Protein AF-A0A7S2I2Z9-F1 (afdb_monomer_lite)

Sequence (214 aa):
EVLGYEVVVSGSGDSSTTGLYATAGCKNPEAFAHKDLAGPNCSADPDFVHHVALEVWGDRKVAALKERFSSMHQIIPHNLGDIGYYGREGLYVFKKQADMAFANGVLLDFYRGYNASTHAPDVYFDNRSAIDSARLKPCNQTVLRSDQAGYVAVSGDWGGVEDSAAGTLTGRCWGGHWWLAPACRHSLERCIPVLTGGQGWYLPEIMQKAAAFH

Radius of gyration: 21.91 Å; chains: 1; bounding box: 54×39×55 Å

Foldseek 3Di:
DDDPDPDDPPDDDPDPQLLQLLQQAFPQSNQCVPPPDPRRHGDPDPPHPRNDDDDDDDDVVVVVLCVVCVVVVPRHDDCPDDPPDDDDDDDDDDPQLQVVCVVVVQHPVDLLSVQVVVHLSLVSADACVVDDCVPADFLVQACQQPACPVLCVQQVDPVQWDADPVRGIGGDDDPRGDGDQPVCPVPSSSDHDDDDDDRQVCNSVVNSSSSVRD

Organism: NCBI:txid1333877

pLDDT: mean 79.44, std 13.24, range [36.25, 96.44]

Structure (mmCIF, N/CA/C/O backbone):
data_AF-A0A7S2I2Z9-F1
#
_entry.id   AF-A0A7S2I2Z9-F1
#
loop_
_atom_site.group_PDB
_atom_site.id
_atom_site.type_symbol
_atom_site.label_atom_id
_atom_site.label_alt_id
_atom_site.label_comp_id
_atom_site.label_asym_id
_atom_site.label_entity_id
_atom_site.label_seq_id
_atom_site.pdbx_PDB_ins_code
_atom_site.Cartn_x
_atom_site.Cartn_y
_atom_site.Cartn_z
_atom_site.occupancy
_atom_site.B_iso_or_equiv
_atom_site.auth_seq_id
_atom_site.auth_comp_id
_atom_site.auth_asym_id
_atom_site.auth_atom_id
_atom_site.pdbx_PDB_model_num
ATOM 1 N N . GLU A 1 1 ? 1.341 -19.150 -22.784 1.00 41.94 1 GLU A N 1
ATOM 2 C CA . GLU A 1 1 ? 0.793 -18.541 -24.009 1.00 41.94 1 GLU A CA 1
ATOM 3 C C . GLU A 1 1 ? 1.830 -18.733 -25.104 1.00 41.94 1 GLU A C 1
ATOM 5 O O . GLU A 1 1 ? 2.977 -18.360 -24.897 1.00 41.94 1 GLU A O 1
ATOM 10 N N . VAL A 1 2 ? 1.497 -19.464 -26.169 1.00 36.25 2 VAL A N 1
ATOM 11 C CA . VAL A 1 2 ? 2.446 -19.760 -27.254 1.00 36.25 2 VAL A CA 1
ATOM 12 C C . VAL A 1 2 ? 2.248 -18.683 -28.312 1.00 36.25 2 VAL A C 1
ATOM 14 O O . VAL A 1 2 ? 1.300 -18.747 -29.090 1.00 36.25 2 VAL A O 1
ATOM 17 N N . LEU A 1 3 ? 3.098 -17.658 -28.296 1.00 48.03 3 LEU A N 1
ATOM 18 C CA . LEU A 1 3 ? 3.172 -16.681 -29.381 1.00 48.03 3 LEU A CA 1
ATOM 19 C C . LEU A 1 3 ? 3.659 -17.428 -30.635 1.00 48.03 3 LEU A C 1
ATOM 21 O O . LEU A 1 3 ? 4.682 -18.102 -30.583 1.00 48.03 3 LEU A O 1
ATOM 25 N N . GLY A 1 4 ? 2.897 -17.372 -31.729 1.00 41.22 4 GLY A N 1
ATOM 26 C CA . GLY A 1 4 ? 3.048 -18.213 -32.930 1.00 41.22 4 GLY A CA 1
ATOM 27 C C . GLY A 1 4 ? 4.268 -17.939 -33.825 1.00 41.22 4 GLY A C 1
ATOM 28 O O . GLY A 1 4 ? 4.160 -18.075 -35.039 1.00 41.22 4 GLY A O 1
ATOM 29 N N . TYR A 1 5 ? 5.409 -17.562 -33.249 1.00 54.62 5 TYR A N 1
ATOM 30 C CA . TYR A 1 5 ? 6.687 -17.330 -33.931 1.00 54.62 5 TYR A CA 1
ATOM 31 C C . TYR A 1 5 ? 7.810 -18.065 -33.172 1.00 54.62 5 TYR A C 1
ATOM 33 O O . TYR A 1 5 ? 7.621 -18.423 -32.010 1.00 54.62 5 TYR A O 1
ATOM 41 N N . GLU A 1 6 ? 8.974 -18.305 -33.791 1.00 57.22 6 GLU A N 1
ATOM 42 C CA . GLU A 1 6 ? 10.165 -18.800 -33.072 1.00 57.22 6 GLU A CA 1
ATOM 43 C C . GLU A 1 6 ? 10.635 -17.741 -32.061 1.00 57.22 6 GLU A C 1
ATOM 45 O O . GLU A 1 6 ? 11.457 -16.876 -32.355 1.00 57.22 6 GLU A O 1
ATOM 50 N N . VAL A 1 7 ? 10.063 -17.770 -30.856 1.00 61.25 7 VAL A N 1
ATOM 51 C CA . VAL A 1 7 ? 10.462 -16.892 -29.758 1.00 61.25 7 VAL A CA 1
ATOM 52 C C . VAL A 1 7 ? 11.668 -17.510 -29.066 1.00 61.25 7 VAL A C 1
ATOM 54 O O . VAL A 1 7 ? 11.558 -18.533 -28.389 1.00 61.25 7 VAL A O 1
ATOM 57 N N . VAL A 1 8 ? 12.823 -16.864 -29.198 1.00 66.62 8 VAL A N 1
ATOM 58 C CA . VAL A 1 8 ? 14.003 -17.188 -28.397 1.00 66.62 8 VAL A CA 1
ATOM 59 C C . VAL A 1 8 ? 13.952 -16.356 -27.120 1.00 66.62 8 VAL A C 1
ATOM 61 O O . VAL A 1 8 ? 14.035 -15.129 -27.160 1.00 66.62 8 VAL A O 1
ATOM 64 N N . VAL A 1 9 ? 13.812 -17.020 -25.970 1.00 65.50 9 VAL A N 1
ATOM 65 C CA . VAL A 1 9 ? 13.914 -16.355 -24.665 1.00 65.50 9 VAL A CA 1
ATOM 66 C C . VAL A 1 9 ? 15.373 -15.975 -24.442 1.00 65.50 9 VAL A C 1
ATOM 68 O O . VAL A 1 9 ? 16.222 -16.820 -24.177 1.00 65.50 9 VAL A O 1
ATOM 71 N N . SER A 1 10 ? 15.661 -14.688 -24.580 1.00 65.62 10 SER A N 1
ATOM 72 C CA . SER A 1 10 ? 17.021 -14.143 -24.563 1.00 65.62 10 SER A CA 1
ATOM 73 C C . SER A 1 10 ? 17.451 -13.570 -23.204 1.00 65.62 10 SER A C 1
ATOM 75 O O . SER A 1 10 ? 18.541 -13.015 -23.109 1.00 65.62 10 SER A O 1
ATOM 77 N N . GLY A 1 11 ? 16.614 -13.660 -22.162 1.00 67.31 11 GLY A N 1
ATOM 78 C CA . GLY A 1 11 ? 16.952 -13.189 -20.814 1.00 67.31 11 GLY A CA 1
ATOM 79 C C . GLY A 1 11 ? 15.764 -13.110 -19.849 1.00 67.31 11 GLY A C 1
ATOM 80 O O . GLY A 1 11 ? 14.612 -13.278 -20.245 1.00 67.31 11 GLY A O 1
ATOM 81 N N . SER A 1 12 ? 16.069 -12.838 -18.580 1.00 62.28 12 SER A N 1
ATOM 82 C CA . SER A 1 12 ? 15.129 -12.531 -17.492 1.00 62.28 12 SER A CA 1
ATOM 83 C C . SER A 1 12 ? 15.600 -11.273 -16.756 1.00 62.28 12 SER A C 1
ATOM 85 O O . SER A 1 12 ? 16.789 -10.964 -16.806 1.00 62.28 12 SER A O 1
ATOM 87 N N . GLY A 1 13 ? 14.698 -10.566 -16.073 1.00 67.50 13 GLY A N 1
ATOM 88 C CA . GLY A 1 13 ? 15.042 -9.386 -15.277 1.00 67.50 13 GLY A CA 1
ATOM 89 C C . GLY A 1 13 ? 14.266 -9.319 -13.967 1.00 67.50 13 GLY A C 1
ATOM 90 O O . GLY A 1 13 ? 13.139 -9.810 -13.890 1.00 67.50 13 GLY A O 1
ATOM 91 N N . ASP A 1 14 ? 14.860 -8.686 -12.956 1.00 66.94 14 ASP A N 1
ATOM 92 C CA . ASP A 1 14 ? 14.316 -8.649 -11.586 1.00 66.94 14 ASP A CA 1
ATOM 93 C C . ASP A 1 14 ? 13.243 -7.567 -11.388 1.00 66.94 14 ASP A C 1
ATOM 95 O O . ASP A 1 14 ? 12.606 -7.454 -10.337 1.00 66.94 14 ASP A O 1
ATOM 99 N N . SER A 1 15 ? 13.018 -6.743 -12.411 1.00 67.94 15 SER A N 1
ATOM 100 C CA . SER A 1 15 ? 11.920 -5.793 -12.432 1.00 67.94 15 SER A CA 1
ATOM 101 C C . SER A 1 15 ? 11.459 -5.508 -13.853 1.00 67.94 15 SER A C 1
ATOM 103 O O . SER A 1 15 ? 12.218 -5.586 -14.815 1.00 67.94 15 SER A O 1
ATOM 105 N N . SER A 1 16 ? 10.251 -4.983 -13.956 1.00 70.25 16 SER A N 1
ATOM 106 C CA . SER A 1 16 ? 9.716 -4.426 -15.197 1.00 70.25 16 SER A CA 1
ATOM 107 C C . SER A 1 16 ? 10.556 -3.399 -15.905 1.00 70.25 16 SER A C 1
ATOM 109 O O . SER A 1 16 ? 10.512 -3.235 -17.122 1.00 70.25 16 SER A O 1
ATOM 111 N N . THR A 1 17 ? 11.290 -2.635 -15.109 1.00 72.81 17 THR A N 1
ATOM 112 C CA . THR A 1 17 ? 12.100 -1.566 -15.641 1.00 72.81 17 THR A CA 1
ATOM 113 C C . THR A 1 17 ? 13.241 -2.181 -16.455 1.00 72.81 17 THR A C 1
ATOM 115 O O . THR A 1 17 ? 13.599 -1.622 -17.486 1.00 72.81 17 THR A O 1
ATOM 118 N N . THR A 1 18 ? 13.708 -3.384 -16.093 1.00 78.62 18 THR A N 1
ATOM 119 C CA . THR A 1 18 ? 14.656 -4.167 -16.893 1.00 78.62 18 THR A CA 1
ATOM 120 C C . THR A 1 18 ? 14.079 -4.494 -18.271 1.00 78.62 18 THR A C 1
ATOM 122 O O . THR A 1 18 ? 14.737 -4.233 -19.273 1.00 78.62 18 THR A O 1
ATOM 125 N N . GLY A 1 19 ? 12.849 -5.016 -18.354 1.00 77.44 19 GLY A N 1
ATOM 126 C CA . GLY A 1 19 ? 12.211 -5.347 -19.639 1.00 77.44 19 GLY A CA 1
ATOM 127 C C . GLY A 1 19 ? 12.061 -4.126 -20.553 1.00 77.44 19 GLY A C 1
ATOM 128 O O . GLY A 1 19 ? 12.343 -4.188 -21.754 1.00 77.44 19 GLY A O 1
ATOM 129 N N . LEU A 1 20 ? 11.709 -2.982 -19.962 1.00 76.50 20 LEU A N 1
ATOM 130 C CA . LEU A 1 20 ? 11.657 -1.702 -20.662 1.00 76.50 20 LEU A CA 1
ATOM 131 C C . LEU A 1 20 ? 13.031 -1.289 -21.207 1.00 76.50 20 LEU A C 1
ATOM 133 O O . LEU A 1 20 ? 13.140 -0.965 -22.383 1.00 76.50 20 LEU A O 1
ATOM 137 N N . TYR A 1 21 ? 14.087 -1.318 -20.390 1.00 79.75 21 TYR A N 1
ATOM 138 C CA . TYR A 1 21 ? 15.431 -0.969 -20.858 1.00 79.75 21 TYR A CA 1
ATOM 139 C C . TYR A 1 21 ? 15.958 -1.979 -21.893 1.00 79.75 21 TYR A C 1
ATOM 141 O O . TYR A 1 21 ? 16.606 -1.586 -22.857 1.00 79.75 21 TYR A O 1
ATOM 149 N N . ALA A 1 22 ? 15.640 -3.266 -21.756 1.00 79.38 22 ALA A N 1
ATOM 150 C CA . ALA A 1 22 ? 16.057 -4.291 -22.710 1.00 79.38 22 ALA A CA 1
ATOM 151 C C . ALA A 1 22 ? 15.458 -4.042 -24.105 1.00 79.38 22 ALA A C 1
ATOM 153 O O . ALA A 1 22 ? 16.183 -4.056 -25.097 1.00 79.38 22 ALA A O 1
ATOM 154 N N . THR A 1 23 ? 14.155 -3.749 -24.176 1.00 78.88 23 THR A N 1
ATOM 155 C CA . THR A 1 23 ? 13.455 -3.438 -25.440 1.00 78.88 23 THR A CA 1
ATOM 156 C C . THR A 1 23 ? 13.775 -2.050 -25.992 1.00 78.88 23 THR A C 1
ATOM 158 O O . THR A 1 23 ? 13.723 -1.851 -27.199 1.00 78.88 23 THR A O 1
ATOM 161 N N . ALA A 1 24 ? 14.170 -1.100 -25.139 1.00 77.31 24 ALA A N 1
ATOM 162 C CA . ALA A 1 24 ? 14.666 0.213 -25.554 1.00 77.31 24 ALA A CA 1
ATOM 163 C C . ALA A 1 24 ? 16.111 0.184 -26.094 1.00 77.31 24 ALA A C 1
ATOM 165 O O . ALA A 1 24 ? 16.681 1.242 -26.362 1.00 77.31 24 ALA A O 1
ATOM 166 N N . GLY A 1 25 ? 16.722 -1.001 -26.219 1.00 78.12 25 GLY A N 1
ATOM 167 C CA . GLY A 1 25 ? 18.037 -1.154 -26.831 1.00 78.12 25 GLY A CA 1
ATOM 168 C C . GLY A 1 25 ? 19.225 -0.954 -25.893 1.00 78.12 25 GLY A C 1
ATOM 169 O O . GLY A 1 25 ? 20.332 -0.608 -26.314 1.00 78.12 25 GLY A O 1
ATOM 170 N N . CYS A 1 26 ? 19.009 -1.129 -24.593 1.00 80.19 26 CYS A N 1
ATOM 171 C CA . CYS A 1 26 ? 20.044 -0.945 -23.590 1.00 80.19 26 CYS A CA 1
ATOM 172 C C . CYS A 1 26 ? 20.847 -2.227 -23.390 1.00 80.19 26 CYS A C 1
ATOM 174 O O . CYS A 1 26 ? 20.287 -3.297 -23.160 1.00 80.19 26 CYS A O 1
ATOM 176 N N . LYS A 1 27 ? 22.179 -2.111 -23.446 1.00 79.50 27 LYS A N 1
ATOM 177 C CA . LYS A 1 27 ? 23.090 -3.263 -23.322 1.00 79.50 27 LYS A CA 1
ATOM 178 C C . LYS A 1 27 ? 23.175 -3.796 -21.892 1.00 79.50 27 LYS A C 1
ATOM 180 O O . LYS A 1 27 ? 23.443 -4.976 -21.706 1.00 79.50 27 LYS A O 1
ATOM 185 N N . ASN A 1 28 ? 22.917 -2.935 -20.902 1.00 79.69 28 ASN A N 1
ATOM 186 C CA . ASN A 1 28 ? 22.934 -3.273 -19.479 1.00 79.69 28 ASN A CA 1
ATOM 187 C C . ASN A 1 28 ? 21.596 -2.895 -18.826 1.00 79.69 28 ASN A C 1
ATOM 189 O O . ASN A 1 28 ? 21.541 -1.972 -18.007 1.00 79.69 28 ASN A O 1
ATOM 193 N N . PRO A 1 29 ? 20.497 -3.580 -19.174 1.00 78.12 29 PRO A N 1
ATOM 194 C CA . PRO A 1 29 ? 19.158 -3.158 -18.785 1.00 78.12 29 PRO A CA 1
ATOM 195 C C . PRO A 1 29 ? 18.886 -3.249 -17.282 1.00 78.12 29 PRO A C 1
ATOM 197 O O . PRO A 1 29 ? 17.923 -2.655 -16.836 1.00 78.12 29 PRO A O 1
ATOM 200 N N . GLU A 1 30 ? 19.719 -3.931 -16.496 1.00 79.25 30 GLU A N 1
ATOM 201 C CA . GLU A 1 30 ? 19.640 -4.007 -15.025 1.00 79.25 30 GLU A CA 1
ATOM 202 C C . GLU A 1 30 ? 20.272 -2.778 -14.331 1.00 79.25 30 GLU A C 1
ATOM 204 O O . GLU A 1 30 ? 19.959 -2.447 -13.187 1.00 79.25 30 GLU A O 1
ATOM 209 N N . ALA A 1 31 ? 21.146 -2.035 -15.022 1.00 78.06 31 ALA A N 1
ATOM 210 C CA . ALA A 1 31 ? 21.954 -0.984 -14.401 1.00 78.06 31 ALA A CA 1
ATOM 211 C C . ALA A 1 31 ? 21.154 0.253 -13.948 1.00 78.06 31 ALA A C 1
ATOM 213 O O . ALA A 1 31 ? 21.689 1.091 -13.229 1.00 78.06 31 ALA A O 1
ATOM 214 N N . PHE A 1 32 ? 19.865 0.375 -14.292 1.00 69.25 32 PHE A N 1
ATOM 215 C CA . PHE A 1 32 ? 19.010 1.436 -13.736 1.00 69.25 32 PHE A CA 1
ATOM 216 C C . PHE A 1 32 ? 18.786 1.287 -12.224 1.00 69.25 32 PHE A C 1
ATOM 218 O O . PHE A 1 32 ? 18.491 2.281 -11.558 1.00 69.25 32 PHE A O 1
ATOM 225 N N . ALA A 1 33 ? 18.880 0.064 -11.690 1.00 65.81 33 ALA A N 1
ATOM 226 C CA . ALA A 1 33 ? 18.675 -0.216 -10.273 1.00 65.81 33 ALA A CA 1
ATOM 227 C C . ALA A 1 33 ? 19.928 0.082 -9.431 1.00 65.81 33 ALA A C 1
ATOM 229 O O . ALA A 1 33 ? 19.843 0.182 -8.206 1.00 65.81 33 ALA A O 1
ATOM 230 N N . HIS A 1 34 ? 21.083 0.271 -10.079 1.00 60.72 34 HIS A N 1
ATOM 231 C CA . HIS A 1 34 ? 22.381 0.392 -9.428 1.00 60.72 34 HIS A CA 1
ATOM 232 C C . HIS A 1 34 ? 22.989 1.768 -9.691 1.00 60.72 34 HIS A C 1
ATOM 234 O O . HIS A 1 34 ? 23.440 2.068 -10.792 1.00 60.72 34 HIS A O 1
ATOM 240 N N . LYS A 1 35 ? 23.042 2.605 -8.650 1.00 57.53 35 LYS A N 1
ATOM 241 C CA . LYS A 1 35 ? 23.617 3.961 -8.730 1.00 57.53 35 LYS A CA 1
ATOM 242 C C . LYS A 1 35 ? 25.116 3.976 -9.053 1.00 57.53 35 LYS A C 1
ATOM 244 O O . LYS A 1 35 ? 25.618 5.007 -9.489 1.00 57.53 35 LYS A O 1
ATOM 249 N N . ASP A 1 36 ? 25.793 2.848 -8.854 1.00 63.84 36 ASP A N 1
ATOM 250 C CA . ASP A 1 36 ? 27.245 2.710 -8.995 1.00 63.84 36 ASP A CA 1
ATOM 251 C C . ASP A 1 36 ? 27.669 2.164 -10.367 1.00 63.84 36 ASP A C 1
ATOM 253 O O . ASP A 1 36 ? 28.858 2.118 -10.681 1.00 63.84 36 ASP A O 1
ATOM 257 N N . LEU A 1 37 ? 26.712 1.743 -11.199 1.00 62.03 37 LEU A N 1
ATOM 258 C CA . LEU A 1 37 ? 26.991 1.325 -12.566 1.00 62.03 37 LEU A CA 1
ATOM 259 C C . LEU A 1 37 ? 26.921 2.541 -13.492 1.00 62.03 37 LEU A C 1
ATOM 261 O O . LEU A 1 37 ? 26.052 3.404 -13.351 1.00 62.03 37 LEU A O 1
ATOM 265 N N . ALA A 1 38 ? 27.811 2.590 -14.491 1.00 61.75 38 ALA A N 1
ATOM 266 C CA . ALA A 1 38 ? 27.541 3.393 -15.678 1.00 61.75 38 ALA A CA 1
ATOM 267 C C . ALA A 1 38 ? 26.158 2.950 -16.165 1.00 61.75 38 ALA A C 1
ATOM 269 O O . ALA A 1 38 ? 25.952 1.747 -16.321 1.00 61.75 38 ALA A O 1
ATOM 270 N N . GLY A 1 39 ? 25.209 3.890 -16.250 1.00 68.25 39 GLY A N 1
ATOM 271 C CA . GLY A 1 39 ? 23.780 3.605 -16.402 1.00 68.25 39 GLY A CA 1
ATOM 272 C C . GLY A 1 39 ? 23.445 2.672 -17.576 1.00 68.25 39 GLY A C 1
ATOM 273 O O . GLY A 1 39 ? 24.329 2.206 -18.284 1.00 68.25 39 GLY A O 1
ATOM 274 N N . PRO A 1 40 ? 22.163 2.416 -17.860 1.00 71.00 40 PRO A N 1
ATOM 275 C CA . PRO A 1 40 ? 21.727 1.282 -18.688 1.00 71.00 40 PRO A CA 1
ATOM 276 C C . PRO A 1 40 ? 22.331 1.172 -20.107 1.00 71.00 40 PRO A C 1
ATOM 278 O O . PRO A 1 40 ? 22.262 0.104 -20.712 1.00 71.00 40 PRO A O 1
ATOM 281 N N . ASN A 1 41 ? 23.001 2.220 -20.602 1.00 77.94 41 ASN A N 1
ATOM 282 C CA . ASN A 1 41 ? 23.780 2.237 -21.840 1.00 77.94 41 ASN A CA 1
ATOM 283 C C . ASN A 1 41 ? 22.917 1.878 -23.052 1.00 77.94 41 ASN A C 1
ATOM 285 O O . ASN A 1 41 ? 23.098 0.851 -23.709 1.00 77.94 41 ASN A O 1
ATOM 289 N N . CYS A 1 42 ? 21.927 2.736 -23.270 1.00 75.56 42 CYS A N 1
ATOM 290 C CA . CYS A 1 42 ? 20.964 2.652 -24.354 1.00 75.56 42 CYS A CA 1
ATOM 291 C C . CYS A 1 42 ? 21.529 3.325 -25.600 1.00 75.56 42 CYS A C 1
ATOM 293 O O . CYS A 1 42 ?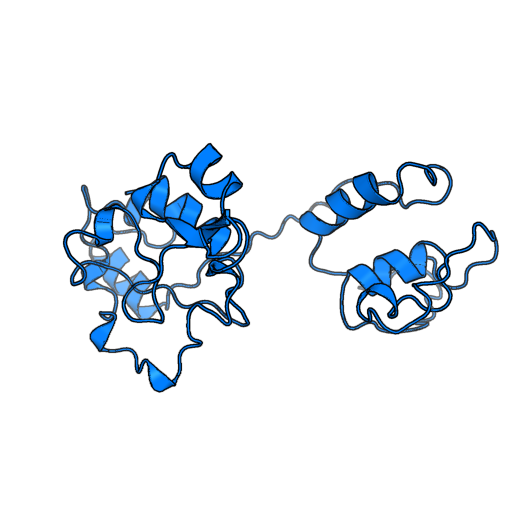 22.020 4.454 -25.522 1.00 75.56 42 CYS A O 1
ATOM 295 N N . SER A 1 43 ? 21.454 2.642 -26.738 1.00 70.38 43 SER A N 1
ATOM 296 C CA . SER A 1 43 ? 21.784 3.207 -28.048 1.00 70.38 43 SER A CA 1
ATOM 297 C C . SER A 1 43 ? 20.520 3.386 -28.891 1.00 70.38 43 SER A C 1
ATOM 299 O O . SER A 1 43 ? 19.466 2.872 -28.545 1.00 70.38 43 SER A O 1
ATOM 301 N N . ALA A 1 44 ? 20.616 4.121 -30.000 1.00 68.00 44 ALA A N 1
ATOM 302 C CA . ALA A 1 44 ? 19.572 4.193 -31.034 1.00 68.00 44 ALA A CA 1
ATOM 303 C C . ALA A 1 44 ? 19.842 3.199 -32.188 1.00 68.00 44 ALA A C 1
ATOM 305 O O . ALA A 1 44 ? 19.483 3.447 -33.333 1.00 68.00 44 ALA A O 1
ATOM 306 N N . ASP A 1 45 ? 20.574 2.127 -31.890 1.00 70.31 45 ASP A N 1
ATOM 307 C CA . ASP A 1 45 ? 21.086 1.147 -32.849 1.00 70.31 45 ASP A CA 1
ATOM 308 C C . ASP A 1 45 ? 19.965 0.209 -33.334 1.00 70.31 45 ASP A C 1
ATOM 310 O O . ASP A 1 45 ? 19.416 -0.511 -32.523 1.00 70.31 45 ASP A O 1
ATOM 314 N N . PRO A 1 46 ? 19.586 0.167 -34.616 1.00 61.69 46 PRO A N 1
ATOM 315 C CA . PRO A 1 46 ? 18.433 -0.621 -35.060 1.00 61.69 46 PRO A CA 1
ATOM 316 C C . PRO A 1 46 ? 18.568 -2.148 -34.870 1.00 61.69 46 PRO A C 1
ATOM 318 O O . PRO A 1 46 ? 17.550 -2.837 -34.915 1.00 61.69 46 PRO A O 1
ATOM 321 N N . ASP A 1 47 ? 19.771 -2.683 -34.624 1.00 66.69 47 ASP A N 1
ATOM 322 C CA . ASP A 1 47 ? 20.040 -4.129 -34.552 1.00 66.69 47 ASP A CA 1
ATOM 323 C C . ASP A 1 47 ? 19.912 -4.708 -33.124 1.00 66.69 47 ASP A C 1
ATOM 325 O O . ASP A 1 47 ? 20.818 -5.358 -32.589 1.00 66.69 47 ASP A O 1
ATOM 329 N N . PHE A 1 48 ? 18.773 -4.480 -32.464 1.00 67.56 48 PHE A N 1
ATOM 330 C CA . PHE A 1 48 ? 18.542 -4.974 -31.102 1.00 67.56 48 PHE A CA 1
ATOM 331 C C . PHE A 1 48 ? 18.069 -6.431 -31.040 1.00 67.56 48 PHE A C 1
ATOM 333 O O . PHE A 1 48 ? 17.270 -6.897 -31.840 1.00 67.56 48 PHE A O 1
ATOM 340 N N . VAL A 1 49 ? 18.536 -7.158 -30.019 1.00 67.56 49 VAL A N 1
ATOM 341 C CA . VAL A 1 49 ? 18.231 -8.589 -29.823 1.00 67.56 49 VAL A CA 1
ATOM 342 C C . VAL A 1 49 ? 16.870 -8.800 -29.140 1.00 67.56 49 VAL A C 1
ATOM 344 O O . VAL A 1 49 ? 16.203 -9.813 -29.359 1.00 67.56 49 VAL A O 1
ATOM 347 N N . HIS A 1 50 ? 16.424 -7.841 -28.323 1.00 73.12 50 HIS A N 1
ATOM 348 C CA . HIS A 1 50 ? 15.190 -7.932 -27.541 1.00 73.12 50 HIS A CA 1
ATOM 349 C C . HIS A 1 50 ? 14.060 -7.136 -28.196 1.00 73.12 50 HIS A C 1
ATOM 351 O O . HIS A 1 50 ? 14.043 -5.911 -28.150 1.00 73.12 50 HIS A O 1
ATOM 357 N N . HIS A 1 51 ? 13.087 -7.844 -28.762 1.00 69.94 51 HIS A N 1
ATOM 358 C CA . HIS A 1 51 ? 11.974 -7.233 -29.496 1.00 69.94 51 HIS A CA 1
ATOM 359 C C . HIS A 1 51 ? 10.693 -7.136 -28.662 1.00 69.94 51 HIS A C 1
ATOM 361 O O . HIS A 1 51 ? 9.847 -6.277 -28.897 1.00 69.94 51 HIS A O 1
ATOM 367 N N . VAL A 1 52 ? 10.541 -8.032 -27.686 1.00 71.69 52 VAL A N 1
ATOM 368 C CA . VAL A 1 52 ? 9.350 -8.142 -26.845 1.00 71.69 52 VAL A CA 1
ATOM 369 C C . VAL A 1 52 ? 9.798 -8.401 -25.412 1.00 71.69 52 VAL A C 1
ATOM 371 O O . VAL A 1 52 ? 10.527 -9.357 -25.153 1.00 71.69 52 VAL A O 1
ATOM 374 N N . ALA A 1 53 ? 9.344 -7.565 -24.482 1.00 74.06 53 ALA A N 1
ATOM 375 C CA . ALA A 1 53 ? 9.371 -7.864 -23.058 1.00 74.06 53 ALA A CA 1
ATOM 376 C C . ALA A 1 53 ? 7.965 -8.302 -22.662 1.00 74.06 53 ALA A C 1
ATOM 378 O O . ALA A 1 53 ? 7.026 -7.508 -22.720 1.00 74.06 53 ALA A O 1
ATOM 379 N N . LEU A 1 54 ? 7.816 -9.576 -22.301 1.00 68.50 54 LEU A N 1
ATOM 380 C CA . LEU A 1 54 ? 6.577 -10.040 -21.704 1.00 68.50 54 LEU A CA 1
ATOM 381 C C . LEU A 1 54 ? 6.660 -9.786 -20.216 1.00 68.50 54 LEU A C 1
ATOM 383 O O . LEU A 1 54 ? 7.463 -10.385 -19.501 1.00 68.50 54 LEU A O 1
ATOM 387 N N . GLU A 1 55 ? 5.794 -8.903 -19.770 1.00 65.62 55 GLU A N 1
ATOM 388 C CA . GLU A 1 55 ? 5.680 -8.591 -18.379 1.00 65.62 55 GLU A CA 1
ATOM 389 C C . GLU A 1 55 ? 4.223 -8.482 -17.967 1.00 65.62 55 GLU A C 1
ATOM 391 O O . GLU A 1 55 ? 3.391 -7.880 -18.642 1.00 65.62 55 GLU A O 1
ATOM 396 N N . VAL A 1 56 ? 3.951 -9.026 -16.793 1.00 55.44 56 VAL A N 1
ATOM 397 C CA . VAL A 1 56 ? 2.746 -8.749 -16.031 1.00 55.44 56 VAL A CA 1
ATOM 398 C C . VAL A 1 56 ? 3.136 -7.671 -15.003 1.00 55.44 56 VAL A C 1
ATOM 400 O O . VAL A 1 56 ? 4.221 -7.789 -14.447 1.00 55.44 56 VAL A O 1
ATOM 403 N N . TRP A 1 57 ? 2.279 -6.658 -14.765 1.00 57.75 57 TRP A N 1
ATOM 404 C CA . TRP A 1 57 ? 2.404 -5.480 -13.853 1.00 57.75 57 TRP A CA 1
ATOM 405 C C . TRP A 1 57 ? 2.835 -4.131 -14.508 1.00 57.75 57 TRP A C 1
ATOM 407 O O . TRP A 1 57 ? 4.017 -3.796 -14.545 1.00 57.75 57 TRP A O 1
ATOM 417 N N . GLY A 1 58 ? 1.879 -3.302 -14.989 1.00 53.84 58 GLY A N 1
ATOM 418 C CA . GLY A 1 58 ? 2.182 -2.280 -16.025 1.00 53.84 58 GLY A CA 1
ATOM 419 C C . GLY A 1 58 ? 1.859 -0.781 -15.822 1.00 53.84 58 GLY A C 1
ATOM 420 O O . GLY A 1 58 ? 2.606 0.049 -16.345 1.00 53.84 58 GLY A O 1
ATOM 421 N N . ASP A 1 59 ? 0.817 -0.360 -15.090 1.00 56.53 59 ASP A N 1
ATOM 422 C CA . ASP A 1 59 ? 0.289 1.019 -15.268 1.00 56.53 59 ASP A CA 1
ATOM 423 C C . ASP A 1 59 ? 1.280 2.149 -14.916 1.00 56.53 59 ASP A C 1
ATOM 425 O O . ASP A 1 59 ? 1.449 3.106 -15.676 1.00 56.53 59 ASP A O 1
ATOM 429 N N . ARG A 1 60 ? 2.016 2.037 -13.801 1.00 55.44 60 ARG A N 1
ATOM 430 C CA . ARG A 1 60 ? 2.998 3.069 -13.394 1.00 55.44 60 ARG A CA 1
ATOM 431 C C . ARG A 1 60 ? 4.207 3.172 -14.328 1.00 55.44 60 ARG A C 1
ATOM 433 O O . ARG A 1 60 ? 4.883 4.198 -14.344 1.00 55.44 60 ARG A O 1
ATOM 440 N N . LYS A 1 61 ? 4.506 2.124 -15.092 1.00 62.81 61 LYS A N 1
ATOM 441 C CA . LYS A 1 61 ? 5.747 2.025 -15.876 1.00 62.81 61 LYS A CA 1
ATOM 442 C C . LYS A 1 61 ? 5.565 2.549 -17.291 1.00 62.81 61 LYS A C 1
ATOM 444 O O . LYS A 1 61 ? 6.479 3.164 -17.832 1.00 62.81 61 LYS A O 1
ATOM 449 N N . VAL A 1 62 ? 4.337 2.472 -17.803 1.00 64.56 62 VAL A N 1
ATOM 450 C CA . VAL A 1 62 ? 3.902 3.209 -18.997 1.00 64.56 62 VAL A CA 1
ATOM 451 C C . VAL A 1 62 ? 4.047 4.724 -18.799 1.00 64.56 62 VAL A C 1
ATOM 453 O O . VAL A 1 62 ? 4.467 5.424 -19.719 1.00 64.56 62 VAL A O 1
ATOM 456 N N . ALA A 1 63 ? 3.743 5.249 -17.605 1.00 64.94 63 ALA A N 1
ATOM 457 C CA . ALA A 1 63 ? 3.929 6.671 -17.306 1.00 64.94 63 ALA A CA 1
ATOM 458 C C . ALA A 1 63 ? 5.416 7.075 -17.316 1.00 64.94 63 ALA A C 1
ATOM 460 O O . ALA A 1 63 ? 5.782 8.051 -17.969 1.00 64.94 63 ALA A O 1
ATOM 461 N N . ALA A 1 64 ? 6.280 6.276 -16.680 1.00 64.75 64 ALA A N 1
ATOM 462 C CA . ALA A 1 64 ? 7.725 6.510 -16.676 1.00 64.75 64 ALA A CA 1
ATOM 463 C C . ALA A 1 64 ? 8.349 6.423 -18.082 1.00 64.75 64 ALA A C 1
ATOM 465 O O . ALA A 1 64 ? 9.242 7.210 -18.395 1.00 64.75 64 ALA A O 1
ATOM 466 N N . LEU A 1 65 ? 7.862 5.516 -18.943 1.00 68.06 65 LEU A N 1
ATOM 467 C CA . LEU A 1 65 ? 8.277 5.428 -20.349 1.00 68.06 65 LEU A CA 1
ATOM 468 C C . LEU A 1 65 ? 8.026 6.759 -21.077 1.00 68.06 65 LEU A C 1
ATOM 470 O O . LEU A 1 65 ? 8.925 7.291 -21.726 1.00 68.06 65 LEU A O 1
ATOM 474 N N . LYS A 1 66 ? 6.815 7.312 -20.927 1.00 67.38 66 LYS A N 1
ATOM 475 C CA . LYS A 1 66 ? 6.406 8.571 -21.569 1.00 67.38 66 LYS A CA 1
ATOM 476 C C . LYS A 1 66 ? 7.210 9.769 -21.072 1.00 67.38 66 LYS A C 1
ATOM 478 O O . LYS A 1 66 ? 7.595 10.614 -21.873 1.00 67.38 66 LYS A O 1
ATOM 483 N N . GLU A 1 67 ? 7.458 9.845 -19.768 1.00 68.38 67 GLU A N 1
ATOM 484 C CA . GLU A 1 67 ? 8.198 10.959 -19.170 1.00 68.38 67 GLU A CA 1
ATOM 485 C C . GLU A 1 67 ? 9.685 10.919 -19.550 1.00 68.38 67 GLU A C 1
ATOM 487 O O . GLU A 1 67 ? 10.249 11.915 -20.004 1.00 68.38 67 GLU A O 1
ATOM 492 N N . ARG A 1 68 ? 10.325 9.754 -19.401 1.00 66.12 68 ARG A N 1
ATOM 493 C CA . ARG A 1 68 ? 11.788 9.632 -19.441 1.00 66.12 68 ARG A CA 1
ATOM 494 C C . ARG A 1 68 ? 12.364 9.456 -20.842 1.00 66.12 68 ARG A C 1
ATOM 496 O O . ARG A 1 68 ? 13.536 9.759 -21.052 1.00 66.12 68 ARG A O 1
ATOM 503 N N . PHE A 1 69 ? 11.557 8.986 -21.789 1.00 69.88 69 PHE A N 1
ATOM 504 C CA . PHE A 1 69 ? 11.997 8.683 -23.153 1.00 69.88 69 PHE A CA 1
ATOM 505 C C . PHE A 1 69 ? 11.186 9.418 -24.211 1.00 69.88 69 PHE A C 1
ATOM 507 O O . PHE A 1 69 ? 11.087 8.967 -25.351 1.00 69.88 69 PHE A O 1
ATOM 514 N N . SER A 1 70 ? 10.654 10.585 -23.843 1.00 67.81 70 SER A N 1
ATOM 515 C CA . SER A 1 70 ? 9.953 11.465 -24.772 1.00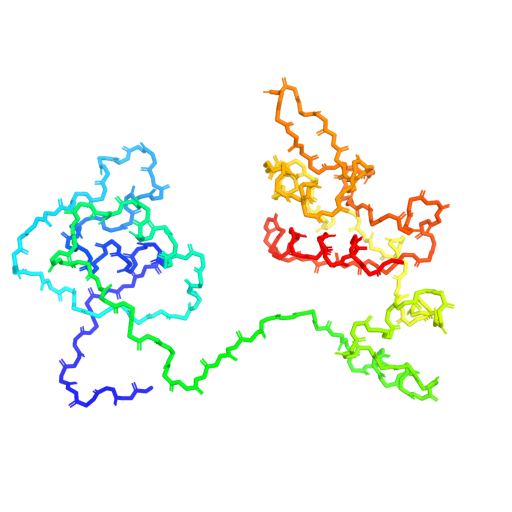 67.81 70 SER A CA 1
ATOM 516 C C . SER A 1 70 ? 10.794 11.736 -26.023 1.00 67.81 70 SER A C 1
ATOM 518 O O . SER A 1 70 ? 10.290 11.611 -27.115 1.00 67.81 70 SER A O 1
ATOM 520 N N . SER A 1 71 ? 12.104 11.965 -25.953 1.00 71.50 71 SER A N 1
ATOM 521 C CA . SER A 1 71 ? 12.912 12.219 -27.162 1.00 71.50 71 SER A CA 1
ATOM 522 C C . SER A 1 71 ? 13.094 11.023 -28.118 1.00 71.50 71 SER A C 1
ATOM 524 O O . SER A 1 71 ? 13.556 11.225 -29.240 1.00 71.50 71 SER A O 1
ATOM 526 N N . MET A 1 72 ? 12.722 9.799 -27.727 1.00 71.69 72 MET A N 1
ATOM 527 C CA . MET A 1 72 ? 12.959 8.564 -28.492 1.00 71.69 72 MET A CA 1
ATOM 528 C C . MET A 1 72 ? 11.691 8.004 -29.152 1.00 71.69 72 MET A C 1
ATOM 530 O O . MET A 1 72 ? 11.573 6.801 -29.368 1.00 71.69 72 MET A O 1
ATOM 534 N N . HIS A 1 73 ? 10.752 8.881 -29.525 1.00 67.12 73 HIS A N 1
ATOM 535 C CA . HIS A 1 73 ? 9.442 8.526 -30.093 1.00 67.12 73 HIS A CA 1
ATOM 536 C C . HIS A 1 73 ? 9.462 7.494 -31.239 1.00 67.12 73 HIS A C 1
ATOM 538 O O . HIS A 1 73 ? 8.465 6.812 -31.434 1.00 67.12 73 HIS A O 1
ATOM 544 N N . GLN A 1 74 ? 10.554 7.391 -32.007 1.00 69.19 74 GLN A N 1
ATOM 545 C CA . GLN A 1 74 ? 10.654 6.466 -33.146 1.00 69.19 74 GLN A CA 1
ATOM 546 C C . GLN A 1 74 ? 11.007 5.020 -32.763 1.00 69.19 74 GLN A C 1
ATOM 548 O O . GLN A 1 74 ? 10.828 4.131 -33.587 1.00 69.19 74 GLN A O 1
ATOM 553 N N . ILE A 1 75 ? 11.515 4.785 -31.550 1.00 65.00 75 ILE A N 1
ATOM 554 C CA . ILE A 1 75 ? 11.986 3.463 -31.096 1.00 65.00 75 ILE A CA 1
ATOM 555 C C . ILE A 1 75 ? 11.336 3.007 -29.784 1.00 65.00 75 ILE A C 1
ATOM 557 O O . ILE A 1 75 ? 11.565 1.886 -29.341 1.00 65.00 75 ILE A O 1
ATOM 561 N N . ILE A 1 76 ? 10.518 3.851 -29.147 1.00 67.00 76 ILE A N 1
ATOM 562 C CA . ILE A 1 76 ? 9.751 3.446 -27.965 1.00 67.00 76 ILE A CA 1
ATOM 563 C C . ILE A 1 76 ? 8.544 2.579 -28.365 1.00 67.00 76 ILE A C 1
ATOM 565 O O . ILE A 1 76 ? 7.884 2.871 -29.365 1.00 67.00 76 ILE A O 1
ATOM 569 N N . PRO A 1 77 ? 8.190 1.555 -27.569 1.00 64.25 77 PRO A N 1
ATOM 570 C CA . PRO A 1 77 ? 6.988 0.768 -27.807 1.00 64.25 77 PRO A CA 1
ATOM 571 C C . PRO A 1 77 ? 5.724 1.636 -27.816 1.00 64.25 77 PRO A C 1
ATOM 573 O O . PRO A 1 77 ? 5.473 2.418 -26.892 1.00 64.25 77 PRO A O 1
ATOM 576 N N . HIS A 1 78 ? 4.893 1.469 -28.845 1.00 66.00 78 HIS A N 1
ATOM 577 C CA . HIS A 1 78 ? 3.565 2.069 -28.873 1.00 66.00 78 HIS A CA 1
ATOM 578 C C . HIS A 1 78 ? 2.653 1.336 -27.886 1.00 66.00 78 HIS A C 1
ATOM 580 O O . HIS A 1 78 ? 2.516 0.116 -27.940 1.00 66.00 78 HIS A O 1
ATOM 586 N N . ASN A 1 79 ? 1.991 2.081 -26.998 1.00 66.75 79 ASN A N 1
ATOM 587 C CA . ASN A 1 79 ? 0.912 1.519 -26.192 1.00 66.75 79 ASN A CA 1
ATOM 588 C C . ASN A 1 79 ? -0.305 1.291 -27.101 1.00 66.75 79 ASN A C 1
ATOM 590 O O . ASN A 1 79 ? -0.965 2.252 -27.497 1.00 66.75 79 ASN A O 1
ATOM 594 N N . LEU A 1 80 ? -0.569 0.028 -27.439 1.00 69.88 80 LEU A N 1
ATOM 595 C CA . LEU A 1 80 ? -1.672 -0.389 -28.310 1.00 69.88 80 LEU A CA 1
ATOM 596 C C . LEU A 1 80 ? -2.978 -0.674 -27.546 1.00 69.88 80 LEU A C 1
ATOM 598 O O . LEU A 1 80 ? -3.945 -1.132 -28.148 1.00 69.88 80 LEU A O 1
ATOM 602 N N . GLY A 1 81 ? -3.025 -0.369 -26.246 1.00 63.19 81 GLY A N 1
ATOM 603 C CA . GLY A 1 81 ? -4.141 -0.698 -25.363 1.00 63.19 81 GLY A CA 1
ATOM 604 C C . GLY A 1 81 ? -3.984 -2.061 -24.692 1.00 63.19 81 GLY A C 1
ATOM 605 O O . GLY A 1 81 ? -2.962 -2.735 -24.829 1.00 63.19 81 GLY A O 1
ATOM 606 N N . ASP A 1 82 ? -4.993 -2.444 -23.913 1.00 64.62 82 ASP A N 1
ATOM 607 C CA . ASP A 1 82 ? -5.075 -3.781 -23.333 1.00 64.62 82 ASP A CA 1
ATOM 608 C C . ASP A 1 82 ? -5.486 -4.827 -24.388 1.00 64.62 82 ASP A C 1
ATOM 610 O O . ASP A 1 82 ? -6.101 -4.514 -25.406 1.00 64.62 82 ASP A O 1
ATOM 614 N N . ILE A 1 83 ? -5.144 -6.094 -24.143 1.00 66.19 83 ILE A N 1
ATOM 615 C CA . ILE A 1 83 ? -5.539 -7.228 -25.000 1.00 66.19 83 ILE A CA 1
ATOM 616 C C . ILE A 1 83 ? -6.930 -7.783 -24.632 1.00 66.19 83 ILE A C 1
ATOM 618 O O . ILE A 1 83 ? -7.225 -8.949 -24.884 1.00 66.19 83 ILE A O 1
ATOM 622 N N . GLY A 1 84 ? -7.785 -6.969 -24.000 1.00 58.31 84 GLY A N 1
ATOM 623 C CA . GLY A 1 84 ? -9.123 -7.358 -23.551 1.00 58.31 84 GLY A CA 1
ATOM 624 C C . GLY A 1 84 ? -9.201 -7.920 -22.127 1.00 58.31 84 GLY A C 1
ATOM 625 O O . GLY A 1 84 ? -10.260 -8.399 -21.723 1.00 58.31 84 GLY A O 1
ATOM 626 N N . TYR A 1 85 ? -8.117 -7.864 -21.347 1.00 50.38 85 TYR A N 1
ATOM 627 C CA . TYR A 1 85 ? -8.117 -8.237 -19.929 1.00 50.38 85 TYR A CA 1
ATOM 628 C C . TYR A 1 85 ? -7.498 -7.131 -19.072 1.00 50.38 85 TYR A C 1
ATOM 630 O O . TYR A 1 85 ? -6.352 -6.736 -19.278 1.00 50.38 85 TYR A O 1
ATOM 638 N N . TYR A 1 86 ? -8.253 -6.673 -18.071 1.00 57.44 86 TYR A N 1
ATOM 639 C CA . TYR A 1 86 ? -7.808 -5.710 -17.070 1.00 57.44 86 TYR A CA 1
ATOM 640 C C . TYR A 1 86 ? -7.915 -6.346 -15.682 1.00 57.44 86 TYR A C 1
ATOM 642 O O . TYR A 1 86 ? -9.012 -6.592 -15.176 1.00 57.44 86 TYR A O 1
ATOM 650 N N . GLY A 1 87 ? -6.768 -6.641 -15.071 1.00 53.88 87 GLY A N 1
ATOM 651 C CA . GLY A 1 87 ? -6.699 -7.120 -13.695 1.00 53.88 87 GLY A CA 1
ATOM 652 C C . GLY A 1 87 ? -6.702 -5.946 -12.720 1.00 53.88 87 GLY A C 1
ATOM 653 O O . GLY A 1 87 ? -5.902 -5.026 -12.861 1.00 53.88 87 GLY A O 1
ATOM 654 N N . ARG A 1 88 ? -7.577 -5.985 -11.709 1.00 58.72 88 ARG A N 1
ATOM 655 C CA . ARG A 1 88 ? -7.436 -5.144 -10.514 1.00 58.72 88 ARG A CA 1
ATOM 656 C C . ARG A 1 88 ? -6.938 -5.988 -9.368 1.00 58.72 88 ARG A C 1
ATOM 658 O O . ARG A 1 88 ? -7.505 -7.035 -9.067 1.00 58.72 88 ARG A O 1
ATOM 665 N N . GLU A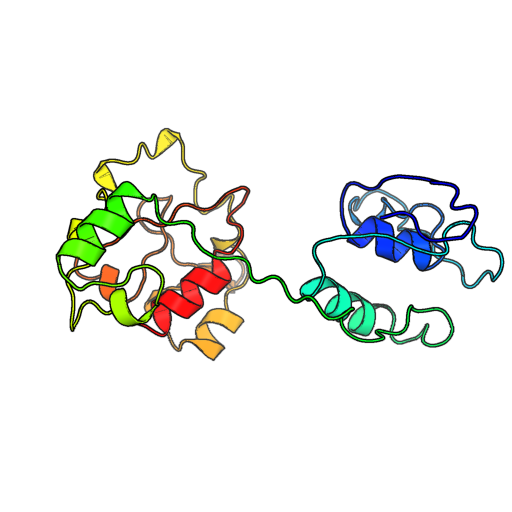 1 89 ? -5.927 -5.483 -8.694 1.00 64.69 89 GLU A N 1
ATOM 666 C CA . GLU A 1 89 ? -5.542 -6.007 -7.398 1.00 64.69 89 GLU A CA 1
ATOM 667 C C . GLU A 1 89 ? -6.385 -5.380 -6.299 1.00 64.69 89 GLU A C 1
ATOM 669 O O . GLU A 1 89 ? -6.914 -4.271 -6.421 1.00 64.69 89 GLU A O 1
ATOM 674 N N . GLY A 1 90 ? -6.552 -6.134 -5.223 1.00 71.00 90 GLY A N 1
ATOM 675 C CA . GLY A 1 90 ? -7.411 -5.759 -4.122 1.00 71.00 90 GLY A CA 1
ATOM 676 C C . GLY A 1 90 ? -6.954 -6.391 -2.823 1.00 71.00 90 GLY A C 1
ATOM 677 O O . GLY A 1 90 ? -6.010 -7.179 -2.773 1.00 71.00 90 GLY A O 1
ATOM 678 N N . LEU A 1 91 ? -7.649 -6.024 -1.755 1.00 79.00 91 LEU A N 1
ATOM 679 C CA . LEU A 1 91 ? -7.478 -6.663 -0.463 1.00 79.00 91 LEU A CA 1
ATOM 680 C C . LEU A 1 91 ? -8.228 -7.991 -0.465 1.00 79.00 91 LEU A C 1
ATOM 682 O O . LEU A 1 91 ? -9.392 -8.060 -0.857 1.00 79.00 91 LEU A O 1
ATOM 686 N N . TYR A 1 92 ? -7.557 -9.043 -0.011 1.00 79.50 92 TYR A N 1
ATOM 687 C CA . TYR A 1 92 ? -8.191 -10.333 0.196 1.00 79.50 92 TYR A CA 1
ATOM 688 C C . TYR A 1 92 ? -8.809 -10.383 1.595 1.00 79.50 92 TYR A C 1
ATOM 690 O O . TYR A 1 92 ? -8.109 -10.219 2.595 1.00 79.50 92 TYR A O 1
ATOM 698 N N . VAL A 1 93 ? -10.115 -10.640 1.665 1.00 84.62 93 VAL A N 1
ATOM 699 C CA . VAL A 1 93 ? -10.814 -10.947 2.916 1.00 84.62 93 VAL A CA 1
ATOM 700 C C . VAL A 1 93 ? -10.940 -12.459 3.020 1.00 84.62 93 VAL A C 1
ATOM 702 O O . VAL A 1 93 ? -11.431 -13.122 2.108 1.00 84.62 93 VAL A O 1
ATOM 705 N N . PHE A 1 94 ? -10.498 -13.021 4.141 1.00 85.12 94 PHE A N 1
ATOM 706 C CA . PHE A 1 94 ? -10.642 -14.448 4.394 1.00 85.12 94 PHE A CA 1
ATOM 707 C C . PHE A 1 94 ? -12.114 -14.870 4.336 1.00 85.12 94 PHE A C 1
ATOM 709 O O . PHE A 1 94 ? -12.991 -14.215 4.903 1.00 85.12 94 PHE A O 1
ATOM 716 N N . LYS A 1 95 ? -12.372 -16.019 3.701 1.00 85.75 95 LYS A N 1
ATOM 717 C CA . LYS A 1 95 ? -13.727 -16.549 3.506 1.00 85.75 95 LYS A CA 1
ATOM 718 C C . LYS A 1 95 ? -14.546 -16.607 4.798 1.00 85.75 95 LYS A C 1
ATOM 720 O O . LYS A 1 95 ? -15.714 -16.251 4.778 1.00 85.75 95 LYS A O 1
ATOM 725 N N . LYS A 1 96 ? -13.939 -16.997 5.924 1.00 91.81 96 LYS A N 1
ATOM 726 C CA . LYS A 1 96 ? -14.627 -17.052 7.224 1.00 91.81 96 LYS A CA 1
ATOM 727 C C . LYS A 1 96 ? -15.227 -15.691 7.603 1.00 91.81 96 LYS A C 1
ATOM 729 O O . LYS A 1 96 ? -16.384 -15.627 7.995 1.00 91.81 96 LYS A O 1
ATOM 734 N N . GLN A 1 97 ? -14.457 -14.614 7.477 1.00 92.00 97 GLN A N 1
ATOM 735 C CA . GLN A 1 97 ? -14.894 -13.250 7.770 1.00 92.00 97 GLN A CA 1
ATOM 736 C C . GLN A 1 97 ? -15.959 -12.776 6.783 1.00 92.00 97 GLN A C 1
ATOM 738 O O . GLN A 1 97 ? -16.968 -12.219 7.207 1.00 92.00 97 GLN A O 1
ATOM 743 N N . ALA A 1 98 ? -15.776 -13.067 5.493 1.00 90.38 98 ALA A N 1
ATOM 744 C CA . ALA A 1 98 ? -16.767 -12.758 4.466 1.00 90.38 98 ALA A CA 1
ATOM 745 C C . ALA A 1 98 ? -18.110 -13.468 4.725 1.00 90.38 98 ALA A C 1
ATOM 747 O O . ALA A 1 98 ? -19.153 -12.824 4.693 1.00 90.38 98 ALA A O 1
ATOM 748 N N . ASP A 1 99 ? -18.089 -14.762 5.059 1.00 92.12 99 ASP A N 1
ATOM 749 C CA . ASP A 1 99 ? -19.293 -15.550 5.344 1.00 92.12 99 ASP A CA 1
ATOM 750 C C . ASP A 1 99 ? -20.007 -15.057 6.618 1.00 92.12 99 ASP A C 1
ATOM 752 O O . ASP A 1 99 ? -21.233 -14.939 6.631 1.00 92.12 99 ASP A O 1
ATOM 756 N N . MET A 1 100 ? -19.256 -14.720 7.679 1.00 93.38 100 MET A N 1
ATOM 757 C CA . MET A 1 100 ? -19.821 -14.150 8.914 1.00 93.38 100 MET A CA 1
ATOM 758 C C . MET A 1 100 ? -20.495 -12.795 8.667 1.00 93.38 100 MET A C 1
ATOM 760 O O . MET A 1 100 ? -21.577 -12.541 9.197 1.00 93.38 100 MET A O 1
ATOM 764 N N . ALA A 1 101 ? -19.878 -11.932 7.860 1.00 92.69 101 ALA A N 1
ATOM 765 C CA . ALA A 1 101 ? -20.445 -10.636 7.508 1.00 92.69 101 ALA A CA 1
ATOM 766 C C . ALA A 1 101 ? -21.683 -10.779 6.615 1.00 92.69 101 ALA A C 1
ATOM 768 O O . ALA A 1 101 ? -22.713 -10.154 6.880 1.00 92.69 101 ALA A O 1
ATOM 769 N N . PHE A 1 102 ? -21.623 -11.670 5.621 1.00 92.69 102 PHE A N 1
ATOM 770 C CA . PHE A 1 102 ? -22.732 -11.941 4.711 1.00 92.69 102 PHE A CA 1
ATOM 771 C C . PHE A 1 102 ? -23.970 -12.459 5.449 1.00 92.69 102 PHE A C 1
ATOM 773 O O . PHE A 1 102 ? -25.082 -12.013 5.168 1.00 92.69 102 PHE A O 1
ATOM 780 N N . ALA A 1 103 ? -23.787 -13.326 6.451 1.00 93.56 103 ALA A N 1
ATOM 781 C CA . ALA A 1 103 ? -24.878 -13.814 7.297 1.00 93.56 103 ALA A CA 1
ATOM 782 C C . ALA A 1 103 ? -25.621 -12.689 8.048 1.00 93.56 103 ALA A C 1
ATOM 784 O O . ALA A 1 103 ? -26.776 -12.864 8.429 1.00 93.56 103 ALA A O 1
ATOM 785 N N . ASN A 1 104 ? -24.981 -11.529 8.222 1.00 91.56 104 ASN A N 1
ATOM 786 C CA . ASN A 1 104 ? -25.541 -10.329 8.847 1.00 91.56 104 ASN A CA 1
ATOM 787 C C . ASN A 1 104 ? -25.889 -9.226 7.826 1.00 91.56 104 ASN A C 1
ATOM 789 O O . ASN A 1 104 ? -26.109 -8.076 8.205 1.00 91.56 104 ASN A O 1
ATOM 793 N N . GLY A 1 105 ? -25.926 -9.551 6.530 1.00 90.44 105 GLY A N 1
ATOM 794 C CA . GLY A 1 105 ? -26.267 -8.607 5.462 1.00 90.44 105 GLY A CA 1
ATOM 795 C C . GLY A 1 105 ? -25.172 -7.589 5.128 1.00 90.44 105 GLY A C 1
ATOM 796 O O . GLY A 1 105 ? -25.463 -6.582 4.484 1.00 90.44 105 GLY A O 1
ATOM 797 N N . VAL A 1 106 ? -23.925 -7.825 5.548 1.00 91.19 106 VAL A N 1
ATOM 798 C CA . VAL A 1 106 ? -22.777 -6.953 5.257 1.00 91.19 106 VAL A CA 1
ATOM 799 C C . VAL A 1 106 ? -21.912 -7.578 4.162 1.00 91.19 106 VAL A C 1
ATOM 801 O O . VAL A 1 106 ? -21.398 -8.684 4.308 1.00 91.19 106 VAL A O 1
ATOM 804 N N . LEU A 1 107 ? -21.728 -6.845 3.064 1.00 90.31 107 LEU A N 1
ATOM 805 C CA . LEU A 1 107 ? -20.910 -7.248 1.917 1.00 90.31 107 LEU A CA 1
ATOM 806 C C . LEU A 1 107 ? -19.495 -6.662 2.033 1.00 90.31 107 LEU A C 1
ATOM 808 O O . LEU A 1 107 ? -19.292 -5.476 1.781 1.00 90.31 107 LEU A O 1
ATOM 812 N N . LEU A 1 108 ? -18.519 -7.486 2.432 1.00 87.94 108 LEU A N 1
ATOM 813 C CA . LEU A 1 108 ? -17.108 -7.082 2.583 1.00 87.94 108 LEU A CA 1
ATOM 814 C C . LEU A 1 108 ? -16.320 -7.074 1.259 1.00 87.94 108 LEU A C 1
ATOM 816 O O . LEU A 1 108 ? -15.179 -6.631 1.215 1.00 87.94 108 LEU A O 1
ATOM 820 N N . ASP A 1 109 ? -16.913 -7.543 0.168 1.00 81.81 109 ASP A N 1
ATOM 821 C CA . ASP A 1 109 ? -16.385 -7.423 -1.195 1.00 81.81 109 ASP A CA 1
ATOM 822 C C . ASP A 1 109 ? -16.693 -6.054 -1.833 1.00 81.81 109 ASP A C 1
ATOM 824 O O . ASP A 1 109 ? -16.136 -5.707 -2.877 1.00 81.81 109 ASP A O 1
ATOM 828 N N . PHE A 1 110 ? -17.532 -5.236 -1.187 1.00 79.25 110 PHE A N 1
ATOM 829 C CA . PHE A 1 110 ? -17.910 -3.911 -1.659 1.00 79.25 110 PHE A CA 1
ATOM 830 C C . PHE A 1 110 ? -17.560 -2.821 -0.643 1.00 79.25 110 PHE A C 1
ATOM 832 O O . PHE A 1 110 ? -17.943 -2.882 0.522 1.00 79.25 110 PHE A O 1
ATOM 839 N N . TYR A 1 111 ? -16.879 -1.760 -1.093 1.00 74.38 111 TYR A N 1
ATOM 840 C CA . TYR A 1 111 ? -16.352 -0.703 -0.214 1.00 74.38 111 TYR A CA 1
ATOM 841 C C . TYR A 1 111 ? -17.416 -0.044 0.684 1.00 74.38 111 TYR A C 1
ATOM 843 O O . TYR A 1 111 ? -17.096 0.387 1.786 1.00 74.38 111 TYR A O 1
ATOM 851 N N . ARG A 1 112 ? -18.691 0.008 0.264 1.00 77.94 112 ARG A N 1
ATOM 852 C CA . ARG A 1 112 ? -19.767 0.561 1.108 1.00 77.94 112 ARG A CA 1
ATOM 853 C C . ARG A 1 112 ? -20.065 -0.292 2.343 1.00 77.94 112 ARG A C 1
ATOM 855 O O . ARG A 1 112 ? -20.530 0.261 3.333 1.00 77.94 112 ARG A O 1
ATOM 862 N N . GLY A 1 113 ? -19.754 -1.589 2.321 1.00 84.44 113 GLY A N 1
ATOM 863 C CA . GLY A 1 113 ? -19.845 -2.458 3.496 1.00 84.44 113 GLY A CA 1
ATOM 864 C C . GLY A 1 113 ? -18.897 -2.048 4.627 1.00 84.44 113 GLY A C 1
ATOM 865 O O . GLY A 1 113 ? -19.145 -2.385 5.780 1.00 84.44 113 GLY A O 1
ATOM 866 N N . TYR A 1 114 ? -17.858 -1.263 4.317 1.00 83.38 114 TYR A N 1
ATOM 867 C CA . TYR A 1 114 ? -16.904 -0.731 5.291 1.00 83.38 114 TYR A CA 1
ATOM 868 C C . TYR A 1 114 ? -17.309 0.622 5.889 1.00 83.38 114 TYR A C 1
ATOM 870 O O . TYR A 1 114 ? -16.583 1.152 6.727 1.00 83.38 114 TYR A O 1
ATOM 878 N N . ASN A 1 115 ? -18.449 1.195 5.491 1.00 81.25 115 ASN A N 1
ATOM 879 C CA . ASN A 1 115 ? -18.916 2.450 6.069 1.00 81.25 115 ASN A CA 1
ATOM 880 C C . ASN A 1 115 ? -19.378 2.228 7.520 1.00 81.25 115 ASN A C 1
ATOM 882 O O . ASN A 1 115 ? -20.451 1.670 7.769 1.00 81.25 115 ASN A O 1
ATOM 886 N N . A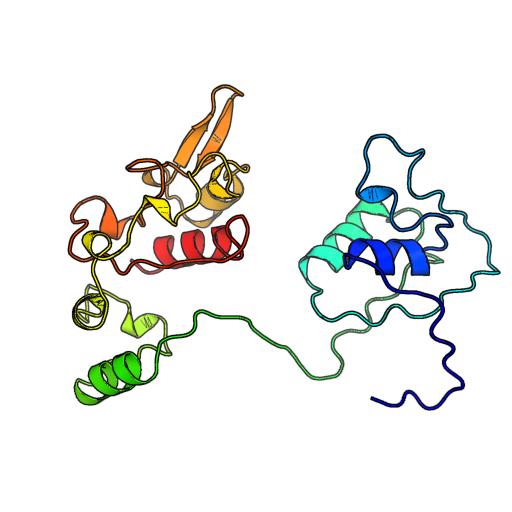LA A 1 116 ? -18.573 2.712 8.467 1.00 78.19 116 ALA A N 1
ATOM 887 C CA . ALA A 1 116 ? -18.812 2.586 9.903 1.00 78.19 116 ALA A CA 1
ATOM 888 C C . ALA A 1 116 ? -20.072 3.334 10.391 1.00 78.19 116 ALA A C 1
ATOM 890 O O . ALA A 1 116 ? -20.553 3.087 11.496 1.00 78.19 116 ALA A O 1
ATOM 891 N N . SER A 1 117 ? -20.627 4.243 9.577 1.00 80.25 117 SER A N 1
ATOM 892 C CA . SER A 1 117 ? -21.891 4.931 9.875 1.00 80.25 117 SER A CA 1
ATOM 893 C C . SER A 1 117 ? -23.118 4.046 9.632 1.00 80.25 117 SER A C 1
ATOM 895 O O . SER A 1 117 ? -24.180 4.312 10.189 1.00 80.25 117 SER A O 1
ATOM 897 N N . THR A 1 118 ? -22.997 3.011 8.793 1.00 79.19 118 THR A N 1
ATOM 898 C CA . THR A 1 118 ? -24.108 2.111 8.425 1.00 79.19 118 THR A CA 1
ATOM 899 C C . THR A 1 118 ? -23.908 0.676 8.902 1.00 79.19 118 THR A C 1
ATOM 901 O O . THR A 1 118 ? -24.886 -0.041 9.105 1.00 79.19 118 THR A O 1
ATOM 904 N N . HIS A 1 119 ? -22.661 0.247 9.086 1.00 85.31 119 HIS A N 1
ATOM 905 C CA . HIS A 1 119 ? -22.292 -1.104 9.499 1.00 85.31 119 HIS A CA 1
ATOM 906 C C . HIS A 1 119 ? -21.207 -1.058 10.581 1.00 85.31 119 HIS A C 1
ATOM 908 O O . HIS A 1 119 ? -20.520 -0.055 10.726 1.00 85.31 119 HIS A O 1
ATOM 914 N N . ALA A 1 120 ? -21.016 -2.157 11.314 1.00 87.62 120 ALA A N 1
ATOM 915 C CA . ALA A 1 120 ? -19.889 -2.342 12.233 1.00 87.62 120 ALA A CA 1
ATOM 916 C C . ALA A 1 120 ? -18.950 -3.422 11.667 1.00 87.62 120 ALA A C 1
ATOM 918 O O . ALA A 1 120 ? -18.980 -4.562 12.129 1.00 87.62 120 ALA A O 1
ATOM 919 N N . PRO A 1 121 ? -18.200 -3.136 10.583 1.00 88.12 121 PRO A N 1
ATOM 920 C CA . PRO A 1 121 ? -17.379 -4.145 9.914 1.00 88.12 121 PRO A CA 1
ATOM 921 C C . PRO A 1 121 ? -16.227 -4.639 10.801 1.00 88.12 121 PRO A C 1
ATOM 923 O O . PRO A 1 121 ? -15.739 -5.746 10.599 1.00 88.12 121 PRO A O 1
ATOM 926 N N . ASP A 1 122 ? -15.817 -3.850 11.794 1.00 89.62 122 ASP A N 1
ATOM 927 C CA . ASP A 1 122 ? -14.754 -4.149 12.750 1.00 89.62 122 ASP A CA 1
ATOM 928 C C . ASP A 1 122 ? -15.004 -5.427 13.555 1.00 89.62 122 ASP A C 1
ATOM 930 O O . ASP A 1 122 ? -14.052 -6.146 13.845 1.00 89.62 122 ASP A O 1
ATOM 934 N N . VAL A 1 123 ? -16.264 -5.790 13.819 1.00 92.31 123 VAL A N 1
ATOM 935 C CA . VAL A 1 123 ? -16.595 -6.995 14.604 1.00 92.31 123 VAL A CA 1
ATOM 936 C C . VAL A 1 123 ? -16.185 -8.305 13.924 1.00 92.31 123 VAL A C 1
ATOM 938 O O . VAL A 1 123 ? -16.160 -9.352 14.570 1.00 92.31 123 VAL A O 1
ATOM 941 N N . TYR A 1 124 ? -15.882 -8.270 12.623 1.00 92.38 124 TYR A N 1
ATOM 942 C CA . TYR A 1 124 ? -15.446 -9.442 11.864 1.00 92.38 124 TYR A CA 1
ATOM 943 C C . TYR A 1 124 ? -13.922 -9.588 11.806 1.00 92.38 124 TYR A C 1
ATOM 945 O O . TYR A 1 124 ? -13.442 -10.610 11.318 1.00 92.38 124 TYR A O 1
ATOM 953 N N . PHE A 1 125 ? -13.154 -8.608 12.283 1.00 92.31 125 PHE A N 1
ATOM 954 C CA . PHE A 1 125 ? -11.695 -8.604 12.187 1.00 92.31 125 PHE A CA 1
ATOM 955 C C . PHE A 1 125 ? -11.041 -8.566 13.567 1.00 92.31 125 PHE A C 1
ATOM 957 O O . PHE A 1 125 ? -11.614 -8.087 14.541 1.00 92.31 125 PHE A O 1
ATOM 964 N N . ASP A 1 126 ? -9.811 -9.070 13.640 1.00 90.81 126 ASP A N 1
ATOM 965 C CA . ASP A 1 126 ? -9.001 -8.931 14.844 1.00 90.81 126 ASP A CA 1
ATOM 966 C C . ASP A 1 126 ? -8.557 -7.475 15.028 1.00 90.81 126 ASP A C 1
ATOM 968 O O . ASP A 1 126 ? -8.309 -6.743 14.068 1.00 90.81 126 ASP A O 1
ATOM 972 N N . ASN A 1 127 ? -8.403 -7.066 16.282 1.00 90.50 127 ASN A N 1
ATOM 973 C CA . ASN A 1 127 ? -7.868 -5.760 16.641 1.00 90.50 127 ASN A CA 1
ATOM 974 C C . ASN A 1 127 ? -6.345 -5.701 16.419 1.00 90.50 127 ASN A C 1
ATOM 976 O O . ASN A 1 127 ? -5.660 -6.724 16.478 1.00 90.50 127 ASN A O 1
ATOM 980 N N . ARG A 1 128 ? -5.767 -4.497 16.267 1.00 89.44 128 ARG A N 1
ATOM 981 C CA . ARG A 1 128 ? -4.304 -4.339 16.133 1.00 89.44 128 ARG A CA 1
ATOM 982 C C . ARG A 1 128 ? -3.522 -4.976 17.288 1.00 89.44 128 ARG A C 1
ATOM 984 O O . ARG A 1 128 ? -2.378 -5.361 17.093 1.00 89.44 128 ARG A O 1
ATOM 991 N N . SER A 1 129 ? -4.108 -5.036 18.486 1.00 89.19 129 SER A N 1
ATOM 992 C CA . SER A 1 129 ? -3.481 -5.619 19.678 1.00 89.19 129 SER A CA 1
ATOM 993 C C . SER A 1 129 ? -3.239 -7.125 19.555 1.00 89.19 129 SER A C 1
ATOM 995 O O . SER A 1 129 ? -2.361 -7.649 20.235 1.00 89.19 129 SER A O 1
ATOM 997 N N . ALA A 1 130 ? -3.949 -7.810 18.655 1.00 91.50 130 ALA A N 1
ATOM 998 C CA . ALA A 1 130 ? -3.708 -9.213 18.326 1.00 91.50 130 ALA A CA 1
ATOM 999 C C . ALA A 1 130 ? -2.483 -9.416 17.412 1.00 91.50 130 ALA A C 1
ATOM 1001 O O . ALA A 1 130 ? -2.054 -10.549 17.192 1.00 91.50 130 ALA A O 1
ATOM 1002 N N . ILE A 1 131 ? -1.918 -8.336 16.860 1.00 91.94 131 ILE A N 1
ATOM 1003 C CA . ILE A 1 131 ? -0.802 -8.387 15.916 1.00 91.94 131 ILE A CA 1
ATOM 1004 C C . ILE A 1 131 ? 0.500 -8.144 16.671 1.00 91.94 131 ILE A C 1
ATOM 1006 O O . ILE A 1 131 ? 0.723 -7.076 17.240 1.00 91.94 131 ILE A O 1
ATOM 1010 N N . ASP A 1 132 ? 1.393 -9.128 16.615 1.00 93.50 132 ASP A N 1
ATOM 1011 C CA . ASP A 1 132 ? 2.743 -8.995 17.149 1.00 93.50 132 ASP A CA 1
ATOM 1012 C C . ASP A 1 132 ? 3.539 -7.953 16.347 1.00 93.50 132 ASP A C 1
ATOM 1014 O O . ASP A 1 132 ? 3.976 -8.199 15.217 1.00 93.50 132 ASP A O 1
ATOM 1018 N N . SER A 1 133 ? 3.748 -6.781 16.951 1.00 90.75 133 SER A N 1
ATOM 1019 C CA . SER A 1 133 ? 4.495 -5.680 16.343 1.00 90.75 133 SER A CA 1
ATOM 1020 C C . SER A 1 133 ? 5.942 -6.039 16.016 1.00 90.75 133 SER A C 1
ATOM 1022 O O . SER A 1 133 ? 6.501 -5.440 15.104 1.00 90.75 133 SER A O 1
ATOM 1024 N N . ALA A 1 134 ? 6.543 -7.035 16.683 1.00 92.44 134 ALA A N 1
ATOM 1025 C CA . ALA A 1 134 ? 7.902 -7.481 16.370 1.00 92.44 134 ALA A CA 1
ATOM 1026 C C . ALA A 1 134 ? 8.013 -8.107 14.968 1.00 92.44 134 ALA A C 1
ATOM 1028 O O . ALA A 1 134 ? 9.106 -8.209 14.412 1.00 92.44 134 ALA A O 1
ATOM 1029 N N . ARG A 1 135 ? 6.882 -8.507 14.376 1.00 93.25 135 ARG A N 1
ATOM 1030 C CA . ARG A 1 135 ? 6.804 -9.055 13.015 1.00 93.25 135 ARG A CA 1
ATOM 1031 C C . ARG A 1 135 ? 6.542 -7.989 11.953 1.00 93.25 135 ARG A C 1
ATOM 1033 O O . ARG A 1 135 ? 6.545 -8.309 10.765 1.00 93.25 135 ARG A O 1
ATOM 1040 N N . LEU A 1 136 ? 6.291 -6.745 12.358 1.00 93.62 136 LEU A N 1
ATOM 1041 C CA . LEU A 1 136 ? 6.008 -5.638 11.455 1.00 93.62 136 LEU A CA 1
ATOM 1042 C C . LEU A 1 136 ? 7.286 -4.862 11.148 1.00 93.62 136 LEU A C 1
ATOM 1044 O O . LEU A 1 136 ? 8.157 -4.689 11.997 1.00 93.62 136 LEU A O 1
ATOM 1048 N N . LYS A 1 137 ? 7.386 -4.338 9.925 1.00 95.00 137 LYS A N 1
ATOM 1049 C CA . LYS A 1 137 ? 8.421 -3.350 9.618 1.00 95.00 137 LYS A CA 1
ATOM 1050 C C . LYS A 1 137 ? 8.083 -2.026 10.312 1.00 95.00 137 LYS A C 1
ATOM 1052 O O . LYS A 1 137 ? 6.928 -1.601 10.249 1.00 95.00 137 LYS A O 1
ATOM 1057 N N . PRO A 1 138 ? 9.064 -1.341 10.920 1.00 95.56 138 PRO A N 1
ATOM 1058 C CA . PRO A 1 138 ? 8.848 0.004 11.433 1.00 95.56 138 PRO A CA 1
ATOM 1059 C C . PRO A 1 138 ? 8.566 0.968 10.275 1.00 95.56 138 PRO A C 1
ATOM 1061 O O . PRO A 1 138 ? 9.099 0.798 9.177 1.00 95.56 138 PRO A O 1
ATOM 1064 N N . CYS A 1 139 ? 7.771 2.014 10.519 1.00 94.12 139 CYS A N 1
ATOM 1065 C CA . CYS A 1 139 ? 7.363 2.979 9.491 1.00 94.12 139 CYS A CA 1
ATOM 1066 C C . CYS A 1 139 ? 8.550 3.553 8.705 1.00 94.12 139 CYS A C 1
ATOM 1068 O O . CYS A 1 139 ? 8.432 3.801 7.514 1.00 94.12 139 CYS A O 1
ATOM 1070 N N . ASN A 1 140 ? 9.702 3.768 9.352 1.00 93.12 140 ASN A N 1
ATOM 1071 C CA . ASN A 1 140 ? 10.898 4.314 8.700 1.00 93.12 140 ASN A CA 1
ATOM 1072 C C . ASN A 1 140 ? 11.545 3.382 7.660 1.00 93.12 140 ASN A C 1
ATOM 1074 O O . ASN A 1 140 ? 12.418 3.821 6.920 1.00 93.12 140 ASN A O 1
ATOM 1078 N N . GLN A 1 141 ? 11.106 2.126 7.586 1.00 93.94 141 GLN A N 1
ATOM 1079 C CA . GLN A 1 141 ? 11.518 1.144 6.586 1.00 93.94 141 GLN A CA 1
ATOM 1080 C C . GLN A 1 141 ? 10.417 0.860 5.552 1.00 93.94 141 GLN A C 1
ATOM 1082 O O . GLN A 1 141 ? 10.509 -0.126 4.815 1.00 93.94 141 GLN A O 1
ATOM 1087 N N . THR A 1 142 ? 9.362 1.679 5.509 1.00 94.19 142 THR A N 1
ATOM 1088 C CA . THR A 1 142 ? 8.240 1.521 4.579 1.00 94.19 142 THR A CA 1
ATOM 1089 C C . THR A 1 142 ? 8.053 2.756 3.702 1.00 94.19 142 THR A C 1
ATOM 1091 O O . THR A 1 142 ? 8.548 3.847 3.993 1.00 94.19 142 THR A O 1
ATOM 1094 N N . VAL A 1 143 ? 7.269 2.598 2.632 1.00 92.06 143 VAL A N 1
ATOM 1095 C CA . VAL A 1 143 ? 6.853 3.684 1.729 1.00 92.06 143 VAL A CA 1
ATOM 1096 C C . VAL A 1 143 ? 5.986 4.738 2.421 1.00 92.06 143 VAL A C 1
ATOM 1098 O O . VAL A 1 143 ? 5.685 5.771 1.829 1.00 92.06 143 VAL A O 1
ATOM 1101 N N . LEU A 1 144 ? 5.611 4.531 3.688 1.00 93.31 144 LEU A N 1
ATOM 1102 C CA . LEU A 1 144 ? 4.956 5.560 4.490 1.00 93.31 144 LEU A CA 1
ATOM 1103 C C . LEU A 1 144 ? 5.851 6.800 4.649 1.00 93.31 144 LEU A C 1
ATOM 1105 O O . LEU A 1 144 ? 5.341 7.912 4.751 1.00 93.31 144 LEU A O 1
ATOM 1109 N N . ARG A 1 145 ? 7.182 6.630 4.622 1.00 93.12 145 ARG A N 1
ATOM 1110 C CA . ARG A 1 145 ? 8.146 7.746 4.636 1.00 93.12 145 ARG A CA 1
ATOM 1111 C C . ARG A 1 145 ? 8.463 8.339 3.268 1.00 93.12 145 ARG A C 1
ATOM 1113 O O . ARG A 1 145 ? 9.289 9.242 3.187 1.00 93.12 145 ARG A O 1
ATOM 1120 N N . SER A 1 146 ? 7.831 7.857 2.204 1.00 90.50 146 SER A N 1
ATOM 1121 C CA . SER A 1 146 ? 7.871 8.532 0.908 1.00 90.50 146 SER A CA 1
ATOM 1122 C C . SER A 1 146 ? 7.023 9.807 0.934 1.00 90.50 146 SER A C 1
ATOM 1124 O O . SER A 1 146 ? 6.201 9.984 1.833 1.00 90.50 146 SER A O 1
ATOM 1126 N N . ASP A 1 147 ? 7.227 10.681 -0.053 1.00 90.38 147 ASP A N 1
ATOM 1127 C CA . ASP A 1 147 ? 6.462 11.921 -0.203 1.00 90.38 147 ASP A CA 1
ATOM 1128 C C . ASP A 1 147 ? 4.951 11.644 -0.316 1.00 90.38 147 ASP A C 1
ATOM 1130 O O . ASP A 1 147 ? 4.507 10.854 -1.153 1.00 90.38 147 ASP A O 1
ATOM 1134 N N . GLN A 1 148 ? 4.173 12.293 0.551 1.00 93.12 148 GLN A N 1
ATOM 1135 C CA . GLN A 1 148 ? 2.718 12.189 0.652 1.00 93.12 148 GLN A CA 1
ATOM 1136 C C . GLN A 1 148 ? 1.991 13.467 0.205 1.00 93.12 148 GLN A C 1
ATOM 1138 O O . GLN A 1 148 ? 0.792 13.603 0.455 1.00 93.12 148 GLN A O 1
ATOM 1143 N N . ALA A 1 149 ? 2.653 14.404 -0.481 1.00 89.50 149 ALA A N 1
ATOM 1144 C CA . ALA A 1 149 ? 1.992 15.607 -0.995 1.00 89.50 149 ALA A CA 1
ATOM 1145 C C . ALA A 1 149 ? 0.769 15.273 -1.873 1.00 89.50 149 ALA A C 1
ATOM 1147 O O . ALA A 1 149 ? -0.305 15.854 -1.710 1.00 89.50 149 ALA A O 1
ATOM 1148 N N . GLY A 1 150 ? 0.894 14.264 -2.744 1.00 87.44 150 GLY A N 1
ATOM 1149 C CA . GLY A 1 150 ? -0.214 13.789 -3.579 1.00 87.44 150 GLY A CA 1
ATOM 1150 C C . GLY A 1 150 ? -1.374 13.187 -2.775 1.00 87.44 150 GLY A C 1
ATOM 1151 O O . GLY A 1 150 ? -2.532 13.366 -3.144 1.00 87.44 150 GLY A O 1
ATOM 1152 N N . TYR A 1 151 ? -1.091 12.522 -1.649 1.00 91.00 151 TYR A N 1
ATOM 1153 C CA . TYR A 1 151 ? -2.125 11.999 -0.752 1.00 91.00 151 TYR A CA 1
ATOM 1154 C C . TYR A 1 151 ? -2.989 13.127 -0.183 1.00 91.00 151 TYR A C 1
ATOM 1156 O O . TYR A 1 151 ? -4.215 13.049 -0.252 1.00 91.00 151 TYR A O 1
ATOM 1164 N N . VAL A 1 152 ? -2.368 14.190 0.331 1.00 92.62 152 VAL A N 1
ATOM 1165 C CA . VAL A 1 152 ? -3.099 15.341 0.877 1.00 92.62 152 VAL A CA 1
ATOM 1166 C C . VAL A 1 152 ? -3.845 16.101 -0.211 1.00 92.62 152 VAL A C 1
ATOM 1168 O O . VAL A 1 152 ? -4.995 16.468 0.003 1.00 92.62 152 VAL A O 1
ATOM 1171 N N . ALA A 1 153 ? -3.241 16.287 -1.386 1.00 89.50 153 ALA A N 1
ATOM 1172 C CA . ALA A 1 153 ? -3.902 16.955 -2.505 1.00 89.50 153 ALA A CA 1
ATOM 1173 C C . ALA A 1 153 ? -5.210 16.257 -2.924 1.00 89.50 153 ALA A C 1
ATOM 1175 O O . ALA A 1 153 ? -6.161 16.926 -3.317 1.00 89.50 153 ALA A O 1
ATOM 1176 N N . VAL A 1 154 ? -5.265 14.924 -2.820 1.00 86.88 154 VAL A N 1
ATOM 1177 C CA . VAL A 1 154 ? -6.445 14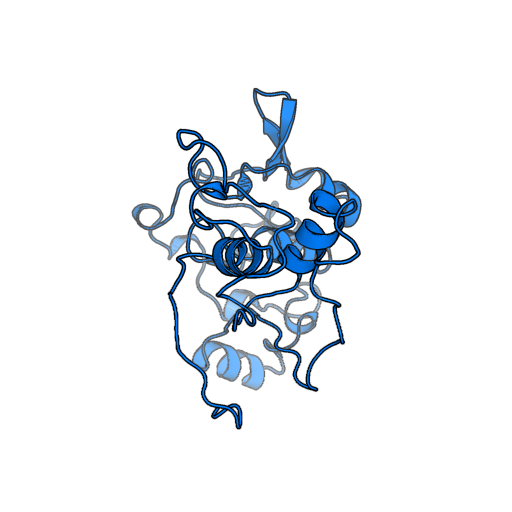.123 -3.183 1.00 86.88 154 VAL A CA 1
ATOM 1178 C C . VAL A 1 154 ? -7.436 13.983 -2.025 1.00 86.88 154 VAL A C 1
ATOM 1180 O O . VAL A 1 154 ? -8.640 14.064 -2.243 1.00 86.88 154 VAL A O 1
ATOM 1183 N N . SER A 1 155 ? -6.955 13.743 -0.805 1.00 91.38 155 SER A N 1
ATOM 1184 C CA . SER A 1 155 ? -7.813 13.399 0.342 1.00 91.38 155 SER A CA 1
ATOM 1185 C C . SER A 1 155 ? -8.203 14.588 1.222 1.00 91.38 155 SER A C 1
ATOM 1187 O O . SER A 1 155 ? -9.177 14.501 1.963 1.00 91.38 155 SER A O 1
ATOM 1189 N N . GLY A 1 156 ? -7.423 15.672 1.206 1.00 92.69 156 GLY A N 1
ATOM 1190 C CA . GLY A 1 156 ? -7.514 16.759 2.185 1.00 92.69 156 GLY A CA 1
ATOM 1191 C C . GLY A 1 156 ? -7.088 16.369 3.608 1.00 92.69 156 GLY A C 1
ATOM 1192 O O . GLY A 1 156 ? -7.193 17.186 4.524 1.00 92.69 156 GLY A O 1
ATOM 1193 N N . ASP A 1 157 ? -6.601 15.145 3.825 1.00 94.69 157 ASP A N 1
ATOM 1194 C CA . ASP A 1 157 ? -6.344 14.622 5.162 1.00 94.69 157 ASP A CA 1
ATOM 1195 C C . ASP A 1 157 ? -4.949 14.986 5.698 1.00 94.69 157 ASP A C 1
ATOM 1197 O O . ASP A 1 157 ? -4.006 14.190 5.715 1.00 94.69 157 ASP A O 1
ATOM 1201 N N . TRP A 1 158 ? -4.843 16.198 6.235 1.00 95.19 158 TRP A N 1
ATOM 1202 C CA . TRP A 1 158 ? -3.638 16.677 6.918 1.00 95.19 158 TRP A CA 1
ATOM 1203 C C . TRP A 1 158 ? -3.323 15.933 8.224 1.00 95.19 158 TRP A C 1
ATOM 1205 O O . TRP A 1 158 ? -2.182 15.931 8.683 1.00 95.19 158 TRP A O 1
ATOM 1215 N N . GLY A 1 159 ? -4.308 15.272 8.837 1.00 95.19 159 GLY A N 1
ATOM 1216 C CA . GLY A 1 159 ? -4.077 14.487 10.049 1.00 95.19 159 GLY A CA 1
ATOM 1217 C C . GLY A 1 159 ? -3.311 13.189 9.779 1.00 95.19 159 GLY A C 1
ATOM 1218 O O . GLY A 1 159 ? -2.719 12.633 10.702 1.00 95.19 159 GLY A O 1
ATOM 1219 N N . GLY A 1 160 ? -3.305 12.714 8.529 1.00 95.06 160 GLY A N 1
ATOM 1220 C CA . GLY A 1 160 ? -2.617 11.498 8.092 1.00 95.06 160 GLY A CA 1
ATOM 1221 C C . GLY A 1 160 ? -1.136 11.682 7.786 1.00 95.06 160 GLY A C 1
ATOM 1222 O O . GLY A 1 160 ? -0.470 10.711 7.426 1.00 95.06 160 GLY A O 1
ATOM 1223 N N . VAL A 1 161 ? -0.610 12.896 7.926 1.00 96.44 161 VAL A N 1
ATOM 1224 C CA . VAL A 1 161 ? 0.750 13.250 7.520 1.00 96.44 161 VAL A CA 1
ATOM 1225 C C . VAL A 1 161 ? 1.508 14.001 8.615 1.00 96.44 161 VAL A C 1
ATOM 1227 O O . VAL A 1 161 ? 0.932 14.481 9.600 1.00 96.44 161 VAL A O 1
ATOM 1230 N N . GLU A 1 162 ? 2.826 14.044 8.466 1.00 95.62 162 GLU A N 1
ATOM 1231 C CA . GLU A 1 162 ? 3.756 14.794 9.304 1.00 95.62 162 GLU A CA 1
ATOM 1232 C C . GLU A 1 162 ? 4.959 15.273 8.485 1.00 95.62 162 GLU A C 1
ATOM 1234 O O . GLU A 1 162 ? 5.390 14.601 7.539 1.00 95.62 162 GLU A O 1
ATOM 1239 N N . ASP A 1 163 ? 5.507 16.427 8.861 1.00 94.25 163 ASP A N 1
ATOM 1240 C CA . ASP A 1 163 ? 6.728 16.951 8.258 1.00 94.25 163 ASP A CA 1
ATOM 1241 C C . ASP A 1 163 ? 7.919 16.060 8.611 1.00 94.25 163 ASP A C 1
ATOM 1243 O O . ASP A 1 163 ? 8.149 15.707 9.771 1.00 94.25 163 ASP A O 1
ATOM 1247 N N . SER A 1 164 ? 8.700 15.695 7.600 1.00 87.69 164 SER A N 1
ATOM 1248 C CA . SER A 1 164 ? 9.990 15.054 7.809 1.00 87.69 164 SER A CA 1
ATOM 1249 C C . SER A 1 164 ? 11.053 16.088 8.185 1.00 87.69 164 SER A C 1
ATOM 1251 O O . SER A 1 164 ? 10.941 17.276 7.878 1.00 87.69 164 SER A O 1
ATOM 1253 N N . ALA A 1 165 ? 12.160 15.625 8.770 1.00 80.69 165 ALA A N 1
ATOM 1254 C CA . ALA A 1 165 ? 13.320 16.476 9.049 1.00 80.69 165 ALA A CA 1
ATOM 1255 C C . ALA A 1 165 ? 13.931 17.112 7.781 1.00 80.69 165 ALA A C 1
ATOM 1257 O O . ALA A 1 165 ? 14.664 18.090 7.877 1.00 80.69 165 ALA A O 1
ATOM 1258 N N . ALA A 1 166 ? 13.631 16.562 6.599 1.00 80.62 166 ALA A N 1
ATOM 1259 C CA . ALA A 1 166 ? 14.087 17.063 5.306 1.00 80.62 166 ALA A CA 1
ATOM 1260 C C . ALA A 1 166 ? 13.095 18.043 4.645 1.00 80.62 166 ALA A C 1
ATOM 1262 O O . ALA A 1 166 ? 13.300 18.425 3.496 1.00 80.62 166 ALA A O 1
ATOM 1263 N N . GLY A 1 167 ? 12.016 18.430 5.337 1.00 85.44 167 GLY A N 1
ATOM 1264 C CA . GLY A 1 167 ? 11.000 19.348 4.812 1.00 85.44 167 GLY A CA 1
ATOM 1265 C C . GLY A 1 167 ? 10.049 18.718 3.791 1.00 85.44 167 GLY A C 1
ATOM 1266 O O . GLY A 1 167 ? 9.333 19.437 3.101 1.00 85.44 167 GLY A O 1
ATOM 1267 N N . THR A 1 168 ? 10.043 17.388 3.670 1.00 89.50 168 THR A N 1
ATOM 1268 C CA . THR A 1 168 ? 9.063 16.659 2.854 1.00 89.50 168 THR A CA 1
ATOM 1269 C C . THR A 1 168 ? 7.896 16.185 3.705 1.00 89.50 168 THR A C 1
ATOM 1271 O O . THR A 1 168 ? 8.069 15.813 4.866 1.00 89.50 168 THR A O 1
ATOM 1274 N N . LEU A 1 169 ? 6.706 16.139 3.115 1.00 94.25 169 LEU A N 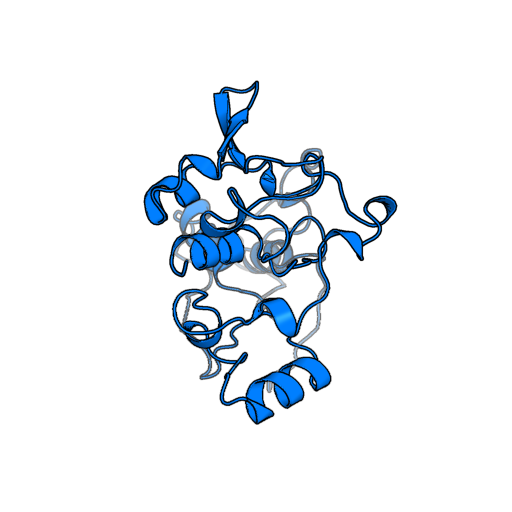1
ATOM 1275 C CA . LEU A 1 169 ? 5.521 15.623 3.781 1.00 94.25 169 LEU A CA 1
ATOM 1276 C C . LEU A 1 169 ? 5.550 14.091 3.759 1.00 94.25 169 LEU A C 1
ATOM 1278 O O . LEU A 1 169 ? 5.604 13.489 2.690 1.00 94.25 169 LEU A O 1
ATOM 1282 N N . THR A 1 170 ? 5.501 13.443 4.919 1.00 95.62 170 THR A N 1
ATOM 1283 C CA . THR A 1 170 ? 5.482 11.975 5.017 1.00 95.62 170 THR A CA 1
ATOM 1284 C C . THR A 1 170 ? 4.240 11.490 5.739 1.00 95.62 170 THR A C 1
ATOM 1286 O O . THR A 1 170 ? 3.542 12.263 6.390 1.00 95.62 170 THR A O 1
ATOM 1289 N N . GLY A 1 171 ? 3.931 10.202 5.626 1.00 95.31 171 GLY A N 1
ATOM 1290 C CA . GLY A 1 171 ? 2.817 9.615 6.352 1.00 95.31 171 GLY A CA 1
ATOM 1291 C C . GLY A 1 171 ? 3.090 9.633 7.853 1.00 95.31 171 GLY A C 1
ATOM 1292 O O . GLY A 1 171 ? 4.167 9.234 8.307 1.00 95.31 171 GLY A O 1
ATOM 1293 N N . ARG A 1 172 ? 2.100 10.083 8.625 1.00 95.94 172 ARG A N 1
ATOM 1294 C CA . ARG A 1 172 ? 2.183 10.118 10.084 1.00 95.94 172 ARG A CA 1
ATOM 1295 C C . ARG A 1 172 ? 2.260 8.700 10.632 1.00 95.94 172 ARG A C 1
ATOM 1297 O O . ARG A 1 172 ? 1.499 7.826 10.219 1.00 95.94 172 ARG A O 1
ATOM 1304 N N . CYS A 1 173 ? 3.181 8.472 11.559 1.00 94.25 173 CYS A N 1
ATOM 1305 C CA . CYS A 1 173 ? 3.409 7.148 12.123 1.00 94.25 173 CYS A CA 1
ATOM 1306 C C . CYS A 1 173 ? 2.992 7.094 13.594 1.00 94.25 173 CYS A C 1
ATOM 1308 O O . CYS A 1 173 ? 3.556 7.777 14.446 1.00 94.25 173 CYS A O 1
ATOM 1310 N N . TRP A 1 174 ? 2.049 6.215 13.915 1.00 93.12 174 TRP A N 1
ATOM 1311 C CA . TRP A 1 174 ? 1.588 5.947 15.271 1.00 93.12 174 TRP A CA 1
ATOM 1312 C C . TRP A 1 174 ? 2.179 4.644 15.799 1.00 93.12 174 TRP A C 1
ATOM 1314 O O . TRP A 1 174 ? 2.128 3.596 15.151 1.00 93.12 174 TRP A O 1
ATOM 1324 N N . GLY A 1 175 ? 2.736 4.698 17.011 1.00 90.44 175 GLY A N 1
ATOM 1325 C CA . GLY A 1 175 ? 3.299 3.517 17.677 1.00 90.44 175 GLY A CA 1
ATOM 1326 C C . GLY A 1 175 ? 4.430 2.838 16.893 1.00 90.44 175 GLY A C 1
ATOM 1327 O O . GLY A 1 175 ? 4.633 1.634 17.027 1.00 90.44 175 GLY A O 1
ATOM 1328 N N . GLY A 1 176 ? 5.120 3.581 16.022 1.00 93.69 176 GLY A N 1
ATOM 1329 C CA . GLY A 1 176 ? 6.277 3.107 15.255 1.00 93.69 176 GLY A CA 1
ATOM 1330 C C . GLY A 1 176 ? 5.976 2.215 14.044 1.00 93.69 176 GLY A C 1
ATOM 1331 O O . GLY A 1 176 ? 6.881 2.001 13.242 1.00 93.69 176 GLY A O 1
ATOM 1332 N N . HIS A 1 177 ? 4.739 1.735 13.875 1.00 94.12 177 HIS A N 1
ATOM 1333 C CA . HIS A 1 177 ? 4.402 0.712 12.868 1.00 94.12 177 HIS A CA 1
ATOM 1334 C C . HIS A 1 177 ? 3.131 1.010 12.070 1.00 94.12 177 HIS A C 1
ATOM 1336 O O . HIS A 1 177 ? 2.929 0.424 11.010 1.00 94.12 177 HIS A O 1
ATOM 1342 N N . TRP A 1 178 ? 2.270 1.902 12.562 1.00 93.25 178 TRP A N 1
ATOM 1343 C CA . TRP A 1 178 ? 0.926 2.068 12.024 1.00 93.25 178 TRP A CA 1
ATOM 1344 C C . TRP A 1 178 ? 0.719 3.449 11.427 1.00 93.25 178 TRP A C 1
ATOM 1346 O O . TRP A 1 178 ? 1.105 4.458 12.011 1.00 93.25 178 TRP A O 1
ATOM 1356 N N . TRP A 1 179 ? 0.021 3.493 10.302 1.00 94.94 179 TRP A N 1
ATOM 1357 C CA . TRP A 1 179 ? -0.689 4.683 9.861 1.00 94.94 179 TRP A CA 1
ATOM 1358 C C . TRP A 1 179 ? -2.167 4.535 10.228 1.00 94.94 179 TRP A C 1
ATOM 1360 O O . TRP A 1 179 ? -2.707 3.431 10.155 1.00 94.94 179 TRP A O 1
ATOM 1370 N N . LEU A 1 180 ? -2.822 5.624 10.633 1.00 94.19 180 LEU A N 1
ATOM 1371 C CA . LEU A 1 180 ? -4.223 5.600 11.052 1.00 94.19 180 LEU A CA 1
ATOM 1372 C C . LEU A 1 180 ? -5.103 6.419 10.109 1.00 94.19 180 LEU A C 1
ATOM 1374 O O . LEU A 1 180 ? -4.886 7.624 9.927 1.00 94.19 180 LEU A O 1
ATOM 1378 N N . ALA A 1 181 ? -6.149 5.769 9.597 1.00 92.12 181 ALA A N 1
ATOM 1379 C CA . ALA A 1 181 ? -7.217 6.413 8.841 1.00 92.12 181 ALA A CA 1
ATOM 1380 C C . ALA A 1 181 ? -7.925 7.502 9.672 1.00 92.12 181 ALA A C 1
ATOM 1382 O O . ALA A 1 181 ? -7.920 7.413 10.904 1.00 92.12 181 ALA A O 1
ATOM 1383 N N . PRO A 1 182 ? -8.570 8.502 9.042 1.00 91.38 182 PRO A N 1
ATOM 1384 C CA . PRO A 1 182 ? -9.276 9.568 9.758 1.00 91.38 182 PRO A CA 1
ATOM 1385 C C . PRO A 1 182 ? -10.242 9.061 10.839 1.00 91.38 182 PRO A C 1
ATOM 1387 O O . PRO A 1 182 ? -10.099 9.440 12.003 1.00 91.38 182 PRO A O 1
ATOM 1390 N N . ALA A 1 183 ? -11.131 8.118 10.499 1.00 86.69 183 ALA A N 1
ATOM 1391 C CA . ALA A 1 183 ? -12.085 7.517 11.443 1.00 86.69 183 ALA A CA 1
ATOM 1392 C C . ALA A 1 183 ? -11.416 6.806 12.636 1.00 86.69 183 ALA A C 1
ATOM 1394 O O . ALA A 1 183 ? -11.991 6.695 13.717 1.00 86.69 183 ALA A O 1
ATOM 1395 N N . CYS A 1 184 ? -10.175 6.360 12.461 1.00 89.62 184 CYS A N 1
ATOM 1396 C CA . CYS A 1 184 ? -9.443 5.550 13.425 1.00 89.62 184 CYS A CA 1
ATOM 1397 C C . CYS A 1 184 ? -8.710 6.343 14.506 1.00 89.62 184 CYS A C 1
ATOM 1399 O O . CYS A 1 184 ? -8.288 5.783 15.517 1.00 89.62 184 CYS A O 1
ATOM 1401 N N . ARG A 1 185 ? -8.530 7.652 14.320 1.00 90.19 185 ARG A N 1
ATOM 1402 C CA . ARG A 1 185 ? -7.687 8.462 15.218 1.00 90.19 185 ARG A CA 1
ATOM 1403 C C . ARG A 1 185 ? -8.323 8.718 16.576 1.00 90.19 185 ARG A C 1
ATOM 1405 O O . ARG A 1 185 ? -7.604 8.966 17.538 1.00 90.19 185 ARG A O 1
ATOM 1412 N N . HIS A 1 186 ? -9.649 8.641 16.652 1.00 86.56 186 HIS A N 1
ATOM 1413 C CA . HIS A 1 186 ? -10.401 8.842 17.889 1.00 86.56 186 HIS A CA 1
ATOM 1414 C C . HIS A 1 186 ? -10.683 7.535 18.638 1.00 86.56 186 HIS A C 1
ATOM 1416 O O . HIS A 1 186 ? -10.900 7.561 19.846 1.00 86.56 186 HIS A O 1
ATOM 1422 N N . SER A 1 187 ? -10.677 6.392 17.945 1.00 85.12 187 SER A N 1
ATOM 1423 C CA . SER A 1 187 ? -10.931 5.085 18.550 1.00 85.12 187 SER A CA 1
ATOM 1424 C C . SER A 1 187 ? -10.185 3.987 17.799 1.00 85.12 187 SER A C 1
ATOM 1426 O O . SER A 1 187 ? -10.637 3.499 16.768 1.00 85.12 187 SER A O 1
ATOM 1428 N N . LEU A 1 188 ? -9.040 3.582 18.349 1.00 84.56 188 LEU A N 1
ATOM 1429 C CA . LEU A 1 188 ? -8.209 2.518 17.777 1.00 84.56 188 LEU A CA 1
ATOM 1430 C C . LEU A 1 188 ? -8.884 1.147 17.838 1.00 84.56 188 LEU A C 1
ATOM 1432 O O . LEU A 1 188 ? -8.541 0.267 17.056 1.00 84.56 188 LEU A O 1
ATOM 1436 N N . GLU A 1 189 ? -9.832 0.972 18.761 1.00 82.44 189 GLU A N 1
ATOM 1437 C CA . GLU A 1 189 ? -10.478 -0.318 18.998 1.00 82.44 189 GLU A CA 1
ATOM 1438 C C . GLU A 1 189 ? -11.429 -0.736 17.875 1.00 82.44 189 GLU A C 1
ATOM 1440 O O . GLU A 1 189 ? -11.650 -1.925 17.675 1.00 82.44 189 GLU A O 1
ATOM 1445 N N . ARG A 1 190 ? -11.950 0.238 17.120 1.00 83.69 190 ARG A N 1
ATOM 1446 C CA . ARG A 1 190 ? -12.860 0.018 15.984 1.00 83.69 190 ARG A CA 1
ATOM 1447 C C . ARG A 1 190 ? -12.138 -0.026 14.639 1.00 83.69 190 ARG A C 1
ATOM 1449 O O . ARG A 1 190 ? -12.764 0.027 13.584 1.00 83.69 190 ARG A O 1
ATOM 1456 N N . CYS A 1 191 ? -10.810 -0.059 14.661 1.00 89.19 191 CYS A N 1
ATOM 1457 C CA . CYS A 1 191 ? -10.004 -0.053 13.453 1.00 89.19 191 CYS A CA 1
ATOM 1458 C C . CYS A 1 191 ? -9.748 -1.460 12.956 1.00 89.19 191 CYS A C 1
ATOM 1460 O O . CYS A 1 191 ? -9.228 -2.291 13.695 1.00 89.19 191 CYS A O 1
ATOM 1462 N N . ILE A 1 192 ? -10.014 -1.678 11.670 1.00 91.06 192 ILE A N 1
ATOM 1463 C CA . ILE A 1 192 ? -9.642 -2.903 10.970 1.00 91.06 192 ILE A CA 1
ATOM 1464 C C . ILE A 1 192 ? -8.165 -2.791 10.572 1.00 91.06 192 ILE A C 1
ATOM 1466 O O . ILE A 1 192 ? -7.823 -1.926 9.757 1.00 91.06 192 ILE A O 1
ATOM 1470 N N . PRO A 1 193 ? -7.265 -3.626 11.117 1.00 91.75 193 PRO A N 1
ATOM 1471 C CA . PRO A 1 193 ? -5.872 -3.621 10.706 1.00 91.75 193 PRO A CA 1
ATOM 1472 C C . PRO A 1 193 ? -5.751 -4.140 9.275 1.00 91.75 193 PRO A C 1
ATOM 1474 O O . PRO A 1 193 ? -6.202 -5.240 8.956 1.00 91.75 193 PRO A O 1
ATOM 1477 N N . VAL A 1 194 ? -5.092 -3.366 8.417 1.00 90.81 194 VAL A N 1
ATOM 1478 C CA . VAL A 1 194 ? -4.757 -3.784 7.053 1.00 90.81 194 VAL A CA 1
ATOM 1479 C C . VAL A 1 194 ? -3.252 -3.988 6.973 1.00 90.81 194 VAL A C 1
ATOM 1481 O O . VAL A 1 194 ? -2.477 -3.051 7.161 1.00 90.81 194 VAL A O 1
ATOM 1484 N N . LEU A 1 195 ? -2.838 -5.226 6.708 1.00 90.06 195 LEU A N 1
ATOM 1485 C CA . LEU A 1 195 ? -1.435 -5.595 6.552 1.00 90.06 195 LEU A CA 1
ATOM 1486 C C . LEU A 1 195 ? -1.074 -5.661 5.071 1.00 90.06 195 LEU A C 1
ATOM 1488 O O . LEU A 1 195 ? -1.805 -6.232 4.265 1.00 90.06 195 LEU A O 1
ATOM 1492 N N . THR A 1 196 ? 0.078 -5.097 4.725 1.00 88.69 196 THR A N 1
ATOM 1493 C CA . THR A 1 196 ? 0.612 -5.106 3.362 1.00 88.69 196 THR A CA 1
ATOM 1494 C C . THR A 1 196 ? 1.993 -5.751 3.330 1.00 88.69 196 THR A C 1
ATOM 1496 O O . THR A 1 196 ? 2.701 -5.807 4.337 1.00 88.69 196 THR A O 1
ATOM 1499 N N . GLY A 1 197 ? 2.365 -6.288 2.167 1.00 86.06 197 GLY A N 1
ATOM 1500 C CA . GLY A 1 197 ? 3.653 -6.947 1.961 1.00 86.06 197 GLY A CA 1
ATOM 1501 C C . GLY A 1 197 ? 4.796 -5.983 1.629 1.00 86.06 197 GLY A C 1
ATOM 1502 O O . GLY A 1 197 ? 4.595 -4.805 1.314 1.00 86.06 197 GLY A O 1
ATOM 1503 N N . GLY A 1 198 ? 6.022 -6.513 1.665 1.00 87.50 198 GLY A N 1
ATOM 1504 C CA . GLY A 1 198 ? 7.226 -5.800 1.237 1.00 87.50 198 GLY A CA 1
ATOM 1505 C C . GLY A 1 198 ? 7.525 -4.565 2.090 1.00 87.50 198 GLY A C 1
ATOM 1506 O O . GLY A 1 198 ? 7.585 -4.641 3.314 1.00 87.50 198 GLY A O 1
ATOM 1507 N N . GLN A 1 199 ? 7.739 -3.422 1.436 1.00 89.75 199 GLN A N 1
ATOM 1508 C CA . GLN A 1 199 ? 7.918 -2.115 2.086 1.00 89.75 199 GLN A CA 1
ATOM 1509 C C . GLN A 1 199 ? 6.599 -1.330 2.198 1.00 89.75 199 GLN A C 1
ATOM 1511 O O . GLN A 1 199 ? 6.628 -0.123 2.408 1.00 89.75 199 GLN A O 1
ATOM 1516 N N . GLY A 1 200 ? 5.443 -1.980 2.052 1.00 87.69 200 GLY A N 1
ATOM 1517 C CA . GLY A 1 200 ? 4.136 -1.321 2.071 1.00 87.69 200 GLY A CA 1
ATOM 1518 C C . GLY A 1 200 ? 3.485 -1.250 0.693 1.00 87.69 200 GLY A C 1
ATOM 1519 O O . GLY A 1 200 ? 3.037 -0.186 0.265 1.00 87.69 200 GLY A O 1
ATOM 1520 N N . TRP A 1 201 ? 3.453 -2.371 -0.032 1.00 85.56 201 TRP A N 1
ATOM 1521 C CA . TRP A 1 201 ? 2.738 -2.450 -1.309 1.00 85.56 201 TRP A CA 1
ATOM 1522 C C . TRP A 1 201 ? 1.280 -2.007 -1.144 1.00 85.56 201 TRP A C 1
ATOM 1524 O O . TRP A 1 201 ? 0.640 -2.348 -0.155 1.00 85.56 201 TRP A O 1
ATOM 1534 N N . TYR A 1 202 ? 0.766 -1.217 -2.090 1.00 84.25 202 TYR A N 1
ATOM 1535 C CA . TYR A 1 202 ? -0.580 -0.619 -2.050 1.00 84.25 202 TYR A CA 1
ATOM 1536 C C . TYR A 1 202 ? -0.893 0.328 -0.889 1.00 84.25 202 TYR A C 1
ATOM 1538 O O . TYR A 1 202 ? -1.978 0.910 -0.877 1.00 84.25 202 TYR A O 1
ATOM 1546 N N . LEU A 1 203 ? 0.035 0.567 0.042 1.00 89.12 203 LEU A N 1
ATOM 1547 C CA . LEU A 1 203 ? -0.218 1.435 1.190 1.00 89.12 203 LEU A CA 1
ATOM 1548 C C . LEU A 1 203 ? -0.754 2.825 0.786 1.00 89.12 203 LEU A C 1
ATOM 1550 O O . LEU A 1 203 ? -1.774 3.217 1.349 1.00 89.12 203 LEU A O 1
ATOM 1554 N N . PRO A 1 204 ? -0.192 3.540 -0.215 1.00 86.75 204 PRO A N 1
ATOM 1555 C CA . PRO A 1 204 ? -0.728 4.845 -0.613 1.00 86.75 204 PRO A CA 1
ATOM 1556 C C . PRO A 1 204 ? -2.170 4.786 -1.138 1.00 86.75 204 PRO A C 1
ATOM 1558 O O . PRO A 1 204 ? -2.964 5.680 -0.862 1.00 86.75 204 PRO A O 1
ATOM 1561 N N . GLU A 1 205 ? -2.533 3.731 -1.870 1.00 85.19 205 GLU A N 1
ATOM 1562 C CA . GLU A 1 205 ? -3.896 3.558 -2.382 1.00 85.19 205 GLU A CA 1
ATOM 1563 C C . GLU A 1 205 ? -4.879 3.244 -1.248 1.00 85.19 205 GLU A C 1
ATOM 1565 O O . GLU A 1 205 ? -5.970 3.810 -1.197 1.00 85.19 205 GLU A O 1
ATOM 1570 N N . ILE A 1 206 ? -4.482 2.382 -0.307 1.00 88.19 206 ILE A N 1
ATOM 1571 C CA . ILE A 1 206 ? -5.280 2.064 0.883 1.00 88.19 206 ILE A CA 1
ATOM 1572 C C . ILE A 1 206 ? -5.490 3.323 1.725 1.00 88.19 206 ILE A C 1
ATOM 1574 O O . ILE A 1 206 ? -6.617 3.581 2.137 1.00 88.19 206 ILE A O 1
ATOM 1578 N N . MET A 1 207 ? -4.445 4.133 1.928 1.00 91.19 207 MET A N 1
ATOM 1579 C CA . MET A 1 207 ? -4.544 5.418 2.627 1.00 91.19 207 MET A CA 1
ATOM 1580 C C . MET A 1 207 ? -5.573 6.332 1.957 1.00 91.19 207 MET A C 1
ATOM 1582 O O . MET A 1 207 ? -6.474 6.827 2.629 1.00 91.19 207 MET A O 1
ATOM 1586 N N . GLN A 1 208 ? -5.491 6.513 0.634 1.00 88.38 208 GLN A N 1
ATOM 1587 C CA . GLN A 1 208 ? -6.436 7.349 -0.117 1.00 88.38 208 GLN A CA 1
ATOM 1588 C C . GLN A 1 208 ? -7.876 6.837 -0.002 1.00 88.38 208 GLN A C 1
ATOM 1590 O O . GLN A 1 208 ? -8.782 7.619 0.269 1.00 88.38 208 GLN A O 1
ATOM 1595 N N . LYS A 1 209 ? -8.100 5.526 -0.153 1.00 84.56 209 LYS A N 1
ATOM 1596 C CA . LYS A 1 209 ? -9.438 4.927 -0.017 1.00 84.56 209 LYS A CA 1
ATOM 1597 C C . LYS A 1 209 ? -9.980 5.067 1.404 1.00 84.56 209 LYS A C 1
ATOM 1599 O O . LYS A 1 209 ? -11.127 5.465 1.572 1.00 84.56 209 LYS A O 1
ATOM 1604 N N . ALA A 1 210 ? -9.158 4.799 2.415 1.00 87.19 210 ALA A N 1
ATOM 1605 C CA . ALA A 1 210 ? -9.544 4.935 3.816 1.00 87.19 210 ALA A CA 1
ATOM 1606 C C . ALA A 1 210 ? -9.834 6.395 4.202 1.00 87.19 210 ALA A C 1
ATOM 1608 O O . ALA A 1 210 ? -10.651 6.649 5.080 1.00 87.19 210 ALA A O 1
ATOM 1609 N N . ALA A 1 211 ? -9.195 7.357 3.534 1.00 87.31 211 ALA A N 1
ATOM 1610 C CA . ALA A 1 211 ? -9.479 8.775 3.701 1.00 87.31 211 ALA A CA 1
ATOM 1611 C C . ALA A 1 211 ? -10.669 9.266 2.864 1.00 87.31 211 ALA A C 1
ATOM 1613 O O . ALA A 1 211 ? -11.260 10.276 3.211 1.00 87.31 211 ALA A O 1
ATOM 1614 N N . ALA A 1 212 ? -11.065 8.571 1.798 1.00 79.31 212 ALA A N 1
ATOM 1615 C CA . ALA A 1 212 ? -12.244 8.927 1.005 1.00 79.31 212 ALA A CA 1
ATOM 1616 C C . ALA A 1 212 ? -13.550 8.316 1.549 1.00 79.31 212 ALA A C 1
ATOM 1618 O O . ALA A 1 212 ? -14.616 8.901 1.380 1.00 79.31 212 ALA A O 1
ATOM 1619 N N . PHE A 1 213 ? -13.472 7.145 2.191 1.00 67.25 213 PHE A N 1
ATOM 1620 C CA . PHE A 1 213 ? -14.629 6.352 2.626 1.00 67.25 213 PHE A CA 1
ATOM 1621 C C . PHE A 1 213 ? -14.609 6.092 4.140 1.00 67.25 213 PHE A C 1
ATOM 1623 O O . PHE A 1 213 ? -14.499 4.943 4.570 1.00 67.25 213 PHE A O 1
ATOM 1630 N N . HIS A 1 214 ? -14.692 7.161 4.933 1.00 59.22 214 HIS A N 1
ATOM 1631 C CA . HIS A 1 214 ? -14.718 7.129 6.400 1.00 59.22 214 HIS A CA 1
ATOM 1632 C C . HIS A 1 214 ? -16.047 7.627 6.971 1.00 59.22 214 HIS A C 1
ATOM 1634 O O . HIS A 1 214 ? -16.736 8.406 6.274 1.00 59.22 214 HIS A O 1
#

Secondary structure (DSSP, 8-state):
---SS--------SSHHHHHHHHTTBSSTTGGG-TTS----B---S--S------S--HHHHHHHHHHTGGGTTTSPP----SS------PPPPHHHHHHHHTTT--TTSGGGG-TTT--GGGGS--GGGS-GGGSPPGGGSGGGS--HHHHHHH--GGGEEE-TTS-EEE--BTTTB---GGGSS-GGG------STTTTTHHHHHHHHHH--